Protein AF-A0A1S4BXX3-F1 (afdb_monomer)

Nearest PDB structures (foldseek):
  8wut-assembly1_E  TM=8.954E-01  e=4.425E-10  Moloney murine leukemia virus
  4mh8-assembly1_A  TM=8.606E-01  e=5.612E-10  Moloney murine leukemia virus isolate Shinnick
  5dmq-assembly1_A  TM=8.436E-01  e=7.551E-10  Moloney murine leukemia virus isolate Shinnick
  8ygj-assembly1_E  TM=9.012E-01  e=5.358E-09  Moloney murine leukemia virus
  7o0h-assembly1_A  TM=9.106E-01  e=3.377E-08  White-tufted-ear marmoset simian foamy virus

Structure (mmCIF, N/CA/C/O backbone):
data_AF-A0A1S4BXX3-F1
#
_entry.id   AF-A0A1S4BXX3-F1
#
loop_
_atom_site.group_PDB
_atom_site.id
_atom_site.type_symbol
_atom_site.label_atom_id
_atom_site.label_alt_id
_atom_site.label_comp_id
_atom_site.label_asym_id
_atom_site.label_entity_id
_atom_site.label_seq_id
_atom_site.pdbx_PDB_ins_code
_atom_site.Cartn_x
_atom_site.Cartn_y
_atom_site.Cartn_z
_atom_site.occupancy
_atom_site.B_iso_or_equiv
_atom_site.auth_seq_id
_atom_site.auth_comp_id
_atom_site.auth_asym_id
_atom_site.auth_atom_id
_atom_site.pdbx_PDB_model_num
ATOM 1 N N . MET A 1 1 ? 11.096 4.334 22.892 1.00 58.56 1 MET A N 1
ATOM 2 C CA . MET A 1 1 ? 12.372 3.890 22.279 1.00 58.56 1 MET A CA 1
ATOM 3 C C . MET A 1 1 ? 13.079 5.093 21.664 1.00 58.56 1 MET A C 1
ATOM 5 O O . MET A 1 1 ? 12.375 5.931 21.113 1.00 58.56 1 MET A O 1
ATOM 9 N N . PRO A 1 2 ? 14.417 5.208 21.750 1.00 63.03 2 PRO A N 1
ATOM 10 C CA . PRO A 1 2 ? 15.167 6.239 21.030 1.00 63.03 2 PRO A CA 1
ATOM 11 C C . PRO A 1 2 ? 15.103 6.007 19.513 1.00 63.03 2 PRO A C 1
ATOM 13 O O . PRO A 1 2 ? 15.184 4.864 19.059 1.00 63.03 2 PRO A O 1
ATOM 16 N N . PHE A 1 3 ? 14.999 7.081 18.730 1.00 58.66 3 PHE A N 1
ATOM 17 C CA . PHE A 1 3 ? 15.137 7.014 17.273 1.00 58.66 3 PHE A CA 1
ATOM 18 C C . PHE A 1 3 ? 1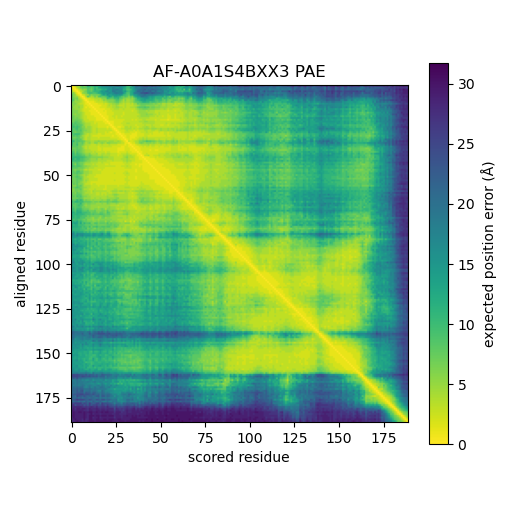6.572 6.615 16.884 1.00 58.66 3 PHE A C 1
ATOM 20 O O . PHE A 1 3 ? 17.528 7.063 17.512 1.00 58.66 3 PHE A O 1
ATOM 27 N N . GLY A 1 4 ? 16.727 5.783 15.845 1.00 58.88 4 GLY A N 1
ATOM 28 C CA . GLY A 1 4 ? 18.038 5.402 15.288 1.00 58.88 4 GLY A CA 1
ATOM 29 C C . GLY A 1 4 ? 18.596 4.041 15.730 1.00 58.88 4 GLY A C 1
ATOM 30 O O . GLY A 1 4 ? 19.669 3.650 15.281 1.00 58.88 4 GLY A O 1
ATOM 31 N N . LEU A 1 5 ? 17.877 3.287 16.565 1.00 69.19 5 LEU A N 1
ATOM 32 C CA . LEU A 1 5 ? 18.216 1.896 16.884 1.00 69.19 5 LEU A CA 1
ATOM 33 C C . LEU A 1 5 ? 17.796 0.963 15.740 1.00 69.19 5 LEU A C 1
ATOM 35 O O . LEU A 1 5 ? 16.609 0.846 15.441 1.00 69.19 5 LEU A O 1
ATOM 39 N N . THR A 1 6 ? 18.758 0.242 15.160 1.00 65.31 6 THR A N 1
ATOM 40 C CA . THR A 1 6 ? 18.568 -0.659 14.004 1.00 65.31 6 THR A CA 1
ATOM 41 C C . THR A 1 6 ? 17.432 -1.676 14.189 1.00 65.31 6 THR A C 1
ATOM 43 O O . THR A 1 6 ? 16.756 -2.020 13.227 1.00 65.31 6 THR A O 1
ATOM 46 N N . ASN A 1 7 ? 17.163 -2.105 15.429 1.00 74.69 7 ASN A N 1
ATOM 47 C CA . ASN A 1 7 ? 16.139 -3.109 15.755 1.00 74.69 7 ASN A CA 1
ATOM 48 C C . ASN A 1 7 ? 14.895 -2.538 16.458 1.00 74.69 7 ASN A C 1
ATOM 50 O O . ASN A 1 7 ? 14.046 -3.308 16.917 1.00 74.69 7 ASN A O 1
ATOM 54 N N . ALA A 1 8 ? 14.768 -1.213 16.579 1.00 76.00 8 ALA A N 1
ATOM 55 C CA . ALA A 1 8 ? 13.637 -0.601 17.278 1.00 76.00 8 ALA A CA 1
ATOM 56 C C . ALA A 1 8 ? 12.302 -0.915 16.587 1.00 76.00 8 ALA A C 1
ATOM 58 O O . ALA A 1 8 ? 11.358 -1.344 17.246 1.00 76.00 8 ALA A O 1
ATOM 59 N N . LEU A 1 9 ? 12.256 -0.804 15.255 1.00 74.06 9 LEU A N 1
ATOM 60 C CA . LEU A 1 9 ? 11.059 -1.108 14.462 1.00 74.06 9 LEU A CA 1
ATOM 61 C C . LEU A 1 9 ? 10.668 -2.587 14.545 1.00 74.06 9 LEU A C 1
ATOM 63 O O . LEU A 1 9 ? 9.496 -2.901 14.719 1.00 74.06 9 LEU A O 1
ATOM 67 N N . ALA A 1 10 ? 11.642 -3.499 14.478 1.00 78.81 10 ALA A N 1
ATOM 68 C CA . ALA A 1 10 ? 11.381 -4.937 14.570 1.00 78.81 10 ALA A CA 1
ATOM 69 C C . ALA A 1 10 ? 10.844 -5.332 15.955 1.00 78.81 10 ALA A C 1
ATOM 71 O O . ALA A 1 10 ? 9.887 -6.101 16.067 1.00 78.81 10 ALA A O 1
ATOM 72 N N . THR A 1 11 ? 11.419 -4.758 17.015 1.00 82.56 11 THR A N 1
ATOM 73 C CA . THR A 1 11 ? 10.945 -4.950 18.393 1.00 82.56 11 THR A CA 1
ATOM 74 C C . THR A 1 11 ? 9.528 -4.403 18.564 1.00 82.56 11 THR A C 1
ATOM 76 O O . THR A 1 11 ? 8.678 -5.073 19.148 1.00 82.56 11 THR A O 1
ATOM 79 N N . PHE A 1 12 ? 9.248 -3.219 18.013 1.00 82.50 12 PHE A N 1
ATOM 80 C CA . PHE A 1 12 ? 7.929 -2.598 18.092 1.00 82.50 12 PHE A CA 1
ATOM 81 C C . PHE A 1 12 ? 6.871 -3.381 17.308 1.00 82.50 12 PHE A C 1
ATOM 83 O O . PHE A 1 12 ? 5.815 -3.682 17.853 1.00 82.50 12 PHE A O 1
ATOM 90 N N . CYS A 1 13 ? 7.191 -3.828 16.090 1.00 82.25 13 CYS A N 1
ATOM 91 C CA . CYS A 1 13 ? 6.331 -4.725 15.316 1.00 82.25 13 CYS A CA 1
ATOM 92 C C . CYS A 1 13 ? 6.018 -6.010 16.079 1.00 82.25 13 CYS A C 1
ATOM 94 O O . CYS A 1 13 ? 4.885 -6.478 16.069 1.00 82.25 13 CYS A O 1
ATOM 96 N N . THR A 1 14 ? 7.018 -6.603 16.733 1.00 85.19 14 THR A N 1
ATOM 97 C CA . THR A 1 14 ? 6.836 -7.842 17.501 1.00 85.19 14 THR A CA 1
ATOM 98 C C . THR A 1 14 ? 5.919 -7.612 18.698 1.00 85.19 14 THR A C 1
ATOM 100 O O . THR A 1 14 ? 5.027 -8.419 18.951 1.00 85.19 14 THR A O 1
ATOM 103 N N . LEU A 1 15 ? 6.096 -6.494 19.410 1.00 87.19 15 LEU A N 1
ATOM 104 C CA . LEU A 1 15 ? 5.209 -6.096 20.500 1.00 87.19 15 LEU A CA 1
ATOM 105 C C . LEU A 1 15 ? 3.779 -5.896 19.992 1.00 87.19 15 LEU A C 1
ATOM 107 O O . LEU A 1 15 ? 2.862 -6.497 20.541 1.00 87.19 15 LEU A O 1
ATOM 111 N N . MET A 1 16 ? 3.600 -5.112 18.928 1.00 87.38 16 MET A N 1
ATOM 112 C CA . MET A 1 16 ? 2.286 -4.818 18.363 1.00 87.38 16 MET A CA 1
ATOM 113 C C . MET A 1 16 ? 1.575 -6.086 17.879 1.00 87.38 16 MET A C 1
ATOM 115 O O . MET A 1 16 ? 0.418 -6.310 18.223 1.00 87.38 16 MET A O 1
ATOM 119 N N . ASN A 1 17 ? 2.282 -6.975 17.177 1.00 86.44 17 ASN A N 1
ATOM 120 C CA . ASN A 1 17 ? 1.724 -8.265 16.777 1.00 86.44 17 ASN A CA 1
ATOM 121 C C . ASN A 1 17 ? 1.344 -9.127 17.985 1.00 86.44 17 ASN A C 1
ATOM 123 O O . ASN A 1 17 ? 0.328 -9.808 17.948 1.00 86.44 17 ASN A O 1
ATOM 127 N N . LYS A 1 18 ? 2.122 -9.091 19.074 1.00 88.94 18 LYS A N 1
ATOM 128 C CA . LYS A 1 18 ? 1.841 -9.876 20.282 1.00 88.94 18 LYS A CA 1
ATOM 129 C C . LYS A 1 18 ? 0.615 -9.364 21.040 1.00 88.94 18 LYS A C 1
ATOM 131 O O . LYS A 1 18 ? -0.207 -10.176 21.453 1.00 88.94 18 LYS A O 1
ATOM 136 N N . ILE A 1 19 ? 0.490 -8.050 21.237 1.00 90.75 19 ILE A N 1
ATOM 137 C CA . ILE A 1 19 ? -0.627 -7.463 21.999 1.00 90.75 19 ILE A CA 1
ATOM 138 C C . ILE A 1 19 ? -1.937 -7.499 21.207 1.00 90.75 19 ILE A C 1
ATOM 140 O O . ILE A 1 19 ? -2.998 -7.703 21.792 1.00 90.75 19 ILE A O 1
ATOM 144 N N . PHE A 1 20 ? -1.866 -7.349 19.880 1.00 90.44 20 PHE A N 1
ATOM 145 C CA . PHE A 1 20 ? -3.036 -7.398 19.006 1.00 90.44 20 PHE A CA 1
ATOM 146 C C . PHE A 1 20 ? -3.329 -8.791 18.462 1.00 90.44 20 PHE A C 1
ATOM 148 O O . PHE A 1 20 ? -4.361 -8.947 17.821 1.00 90.44 20 PHE A O 1
ATOM 155 N N . HIS A 1 21 ? -2.504 -9.805 18.753 1.00 89.12 21 HIS A N 1
ATOM 156 C CA . HIS A 1 21 ? -2.666 -11.180 18.264 1.00 89.12 21 HIS A CA 1
ATOM 157 C C . HIS A 1 21 ? -4.112 -11.714 18.313 1.00 89.12 21 HIS A C 1
ATOM 159 O O . HIS A 1 21 ? -4.533 -12.329 17.338 1.00 89.12 21 HIS A O 1
ATOM 165 N N . PRO A 1 22 ? -4.911 -11.491 19.380 1.00 89.25 22 PRO A N 1
ATOM 166 C CA . PRO A 1 22 ? -6.296 -11.973 19.424 1.00 89.25 22 PRO A CA 1
ATOM 167 C C . PRO A 1 22 ? -7.239 -11.318 18.401 1.00 89.25 22 PRO A C 1
ATOM 169 O O . PRO A 1 22 ? -8.317 -11.846 18.152 1.00 89.25 22 PRO A O 1
ATOM 172 N N . TYR A 1 23 ? -6.855 -10.164 17.855 1.00 89.69 23 TYR A N 1
ATOM 173 C CA . TYR A 1 23 ? -7.668 -9.292 17.005 1.00 89.69 23 TYR A CA 1
ATOM 174 C C . TYR A 1 23 ? -7.105 -9.125 15.585 1.00 89.69 23 TYR A C 1
ATOM 176 O O . TYR A 1 23 ? -7.797 -8.583 14.714 1.00 89.69 23 TYR A O 1
ATOM 184 N N . LEU A 1 24 ? -5.863 -9.575 15.356 1.00 87.69 24 LEU A N 1
ATOM 185 C CA . LEU A 1 24 ? -5.226 -9.580 14.041 1.00 87.69 24 LEU A CA 1
ATOM 186 C C . LEU A 1 24 ? -6.067 -10.383 13.051 1.00 87.69 24 LEU A C 1
ATOM 188 O O . LEU A 1 24 ? -6.601 -11.438 13.391 1.00 87.69 24 LEU A O 1
ATOM 192 N N . ASP A 1 25 ? -6.195 -9.850 11.839 1.00 81.31 25 ASP A N 1
ATOM 193 C CA . ASP A 1 25 ? -6.930 -10.446 10.716 1.00 81.31 25 ASP A CA 1
ATOM 194 C C . ASP A 1 25 ? -8.429 -10.718 10.980 1.00 81.31 25 ASP A C 1
ATOM 196 O O . ASP A 1 25 ? -9.104 -11.293 10.132 1.00 81.31 25 ASP A O 1
ATOM 200 N N . GLN A 1 26 ? -8.976 -10.265 12.118 1.00 86.50 26 GLN A N 1
ATOM 201 C CA . GLN A 1 26 ? -10.418 -10.277 12.406 1.00 86.50 26 GLN A CA 1
ATOM 202 C C . GLN A 1 26 ? -11.049 -8.901 12.191 1.00 86.50 26 GLN A C 1
ATOM 204 O O . GLN A 1 26 ? -12.045 -8.766 11.488 1.00 86.50 26 GLN A O 1
ATOM 209 N N . PHE A 1 27 ? -10.478 -7.883 12.837 1.00 88.38 27 PHE A N 1
ATOM 210 C CA . PHE A 1 27 ? -10.909 -6.487 12.702 1.00 88.38 27 PHE A CA 1
ATOM 211 C C . PHE A 1 27 ? -9.753 -5.489 12.856 1.00 88.38 27 PHE A C 1
ATOM 213 O O . PHE A 1 27 ? -9.973 -4.281 12.764 1.00 88.38 27 PHE A O 1
ATOM 220 N N . VAL A 1 28 ? -8.524 -5.970 13.095 1.00 90.31 28 VAL A N 1
ATOM 221 C CA . VAL A 1 28 ? -7.312 -5.152 13.230 1.00 90.31 28 VAL A CA 1
ATOM 222 C C . VAL A 1 28 ? -6.245 -5.622 12.247 1.00 90.31 28 VAL A C 1
ATOM 224 O O . VAL A 1 28 ? -5.957 -6.813 12.154 1.00 90.31 28 VAL A O 1
ATOM 227 N N . ILE A 1 29 ? -5.613 -4.674 11.559 1.00 88.12 29 ILE A N 1
ATOM 228 C CA . ILE A 1 29 ? -4.372 -4.873 10.805 1.00 88.12 29 ILE A CA 1
ATOM 229 C C . ILE A 1 29 ? -3.324 -3.948 11.407 1.00 88.12 29 ILE A C 1
ATOM 231 O O . ILE A 1 29 ? -3.574 -2.760 11.606 1.00 88.12 29 ILE A O 1
ATOM 235 N N . VAL A 1 30 ? -2.143 -4.486 11.688 1.00 87.31 30 VAL A N 1
ATOM 236 C CA . VAL A 1 30 ? -1.017 -3.725 12.229 1.00 87.31 30 VAL A CA 1
ATOM 237 C C . VAL A 1 30 ? 0.124 -3.758 11.225 1.00 87.31 30 VAL A C 1
ATOM 239 O O . VAL A 1 30 ? 0.531 -4.830 10.778 1.00 87.31 30 VAL A O 1
ATOM 242 N N . TYR A 1 31 ? 0.691 -2.593 10.919 1.00 82.25 31 TYR A N 1
ATOM 243 C CA . TYR A 1 31 ? 1.930 -2.497 10.160 1.00 82.25 31 TYR A CA 1
ATOM 244 C C . TYR A 1 31 ? 2.844 -1.422 10.745 1.00 82.25 31 TYR A C 1
ATOM 246 O O . TYR A 1 31 ? 2.535 -0.236 10.680 1.00 82.25 31 TYR A O 1
ATOM 254 N N . LEU A 1 32 ? 3.999 -1.835 11.278 1.00 79.25 32 LEU A N 1
ATOM 255 C CA . LEU A 1 32 ? 4.929 -0.955 11.996 1.00 79.25 32 LEU A CA 1
ATOM 256 C C . LEU A 1 32 ? 4.217 -0.173 13.112 1.00 79.25 32 LEU A C 1
ATOM 258 O O . LEU A 1 32 ? 3.876 -0.760 14.139 1.00 79.25 32 LEU A O 1
ATOM 262 N N . ASP A 1 33 ? 4.005 1.123 12.889 1.00 80.81 33 ASP A N 1
ATOM 263 C CA . ASP A 1 33 ? 3.398 2.055 13.835 1.00 80.81 33 ASP A CA 1
ATOM 264 C C . ASP A 1 33 ? 1.911 2.324 13.545 1.00 80.81 33 ASP A C 1
ATOM 266 O O . ASP A 1 33 ? 1.229 2.941 14.365 1.00 80.81 33 ASP A O 1
ATOM 270 N N . ASP A 1 34 ? 1.401 1.844 12.408 1.00 84.94 34 ASP A N 1
ATOM 271 C CA . ASP A 1 34 ? 0.042 2.100 11.947 1.00 84.94 34 ASP A CA 1
ATOM 272 C C . ASP A 1 34 ? -0.889 0.933 12.306 1.00 84.94 34 ASP A C 1
ATOM 274 O O . ASP A 1 34 ? -0.585 -0.241 12.069 1.00 84.94 34 ASP A O 1
ATOM 278 N N . ILE A 1 35 ? -2.053 1.271 12.867 1.00 88.81 35 ILE A N 1
ATOM 279 C CA . ILE A 1 35 ? -3.109 0.327 13.243 1.00 88.81 35 ILE A CA 1
ATOM 280 C C . ILE A 1 35 ? -4.362 0.693 12.452 1.00 88.81 35 ILE A C 1
ATOM 282 O O . ILE A 1 35 ? -4.906 1.785 12.614 1.00 88.81 35 ILE A O 1
ATOM 286 N N . VAL A 1 36 ? -4.838 -0.233 11.626 1.00 89.62 36 VAL A N 1
ATOM 287 C CA . VAL A 1 36 ? -6.088 -0.101 10.874 1.00 89.62 36 VAL A CA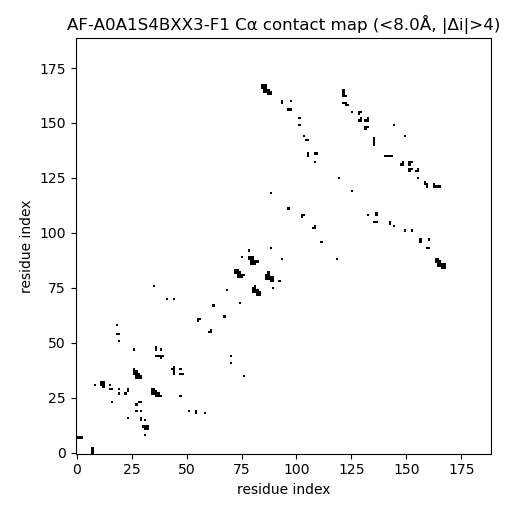 1
ATOM 288 C C . VAL A 1 36 ? -7.146 -0.962 11.533 1.00 89.62 36 VAL A C 1
ATOM 290 O O . VAL A 1 36 ? -6.918 -2.139 11.805 1.00 89.62 36 VAL A O 1
ATOM 293 N N . ILE A 1 37 ? -8.312 -0.370 11.775 1.00 90.88 37 ILE A N 1
ATOM 294 C CA . ILE A 1 37 ? -9.462 -1.038 12.379 1.00 90.88 37 ILE A CA 1
ATOM 295 C C . ILE A 1 37 ? -10.595 -0.998 11.364 1.00 90.88 37 ILE A C 1
ATOM 297 O O . ILE A 1 37 ? -10.994 0.085 10.939 1.00 90.88 37 ILE A O 1
ATOM 301 N N . TYR A 1 38 ? -11.118 -2.158 10.985 1.00 88.75 38 TYR A N 1
ATOM 302 C CA . TYR A 1 38 ? -12.193 -2.280 10.000 1.00 88.75 38 TYR A CA 1
ATOM 303 C C . TYR A 1 38 ? -13.391 -3.009 10.607 1.00 88.75 38 TYR A C 1
ATOM 305 O O . TYR A 1 38 ? -13.258 -3.795 11.544 1.00 88.75 38 TYR A O 1
ATOM 313 N N . SER A 1 39 ? -14.602 -2.660 10.177 1.00 89.38 39 SER A N 1
ATOM 314 C CA . SER A 1 39 ? -15.862 -3.182 10.733 1.00 89.38 39 SER A CA 1
ATOM 315 C C . SER A 1 39 ? -16.992 -2.979 9.729 1.00 89.38 39 SER A C 1
ATOM 317 O O . SER A 1 39 ? -16.902 -2.072 8.901 1.00 89.38 39 SER A O 1
ATOM 319 N N . ASN A 1 40 ? -18.056 -3.780 9.812 1.00 87.44 40 ASN A N 1
ATOM 320 C CA . ASN A 1 40 ? -19.165 -3.699 8.856 1.00 87.44 40 ASN A CA 1
ATOM 321 C C . ASN A 1 40 ? -20.185 -2.620 9.230 1.00 87.44 40 ASN A C 1
ATOM 323 O O . ASN A 1 40 ? -20.802 -2.019 8.353 1.00 87.44 40 ASN A O 1
ATOM 327 N N . THR A 1 41 ? -20.360 -2.362 10.528 1.00 88.69 41 THR A N 1
ATOM 328 C CA . THR A 1 41 ? -21.279 -1.341 11.045 1.00 88.69 41 THR A CA 1
ATOM 329 C C . THR A 1 41 ? -20.558 -0.360 11.963 1.00 88.69 41 THR A C 1
ATOM 331 O O . THR A 1 41 ? -19.506 -0.657 12.534 1.00 88.69 41 THR A O 1
ATOM 334 N N . LEU A 1 42 ? -21.136 0.833 12.130 1.00 88.38 42 LEU A N 1
ATOM 335 C CA . LEU A 1 42 ? -20.594 1.839 13.044 1.00 88.38 42 LEU A CA 1
ATOM 336 C C . LEU A 1 42 ? -20.647 1.367 14.507 1.00 88.38 42 LEU A C 1
ATOM 338 O O . LEU A 1 42 ? -19.749 1.678 15.285 1.00 88.38 42 LEU A O 1
ATOM 342 N N . GLU A 1 43 ? -21.671 0.598 14.877 1.00 91.12 43 GLU A N 1
ATOM 343 C CA . GLU A 1 43 ? -21.829 0.043 16.226 1.00 91.12 43 GLU A CA 1
ATOM 344 C C . GLU A 1 43 ? -20.715 -0.959 16.550 1.00 91.12 43 GLU A C 1
ATOM 346 O O . GLU A 1 43 ? -20.030 -0.802 17.563 1.00 91.12 43 GLU A O 1
ATOM 351 N N . GLU A 1 44 ? -20.457 -1.912 15.647 1.00 91.88 44 GLU A N 1
ATOM 352 C CA . GLU A 1 44 ? -19.314 -2.828 15.751 1.00 91.88 44 GLU A CA 1
ATOM 353 C C . GLU A 1 44 ? -17.994 -2.054 15.793 1.00 91.88 44 GLU A C 1
ATOM 355 O O . GLU A 1 44 ? -17.120 -2.342 16.610 1.00 91.88 44 GLU A O 1
ATOM 360 N N . HIS A 1 45 ? -17.858 -1.020 14.958 1.00 91.44 45 HIS A N 1
ATOM 361 C CA . HIS A 1 45 ? -16.656 -0.192 14.922 1.00 91.44 45 HIS A CA 1
ATOM 362 C C . HIS A 1 45 ? -16.380 0.494 16.265 1.00 91.44 45 HIS A C 1
ATOM 364 O O . HIS A 1 45 ? -15.236 0.540 16.719 1.00 91.44 45 HIS A O 1
ATOM 370 N N . MET A 1 46 ? -17.418 0.985 16.947 1.00 92.12 46 MET A N 1
ATOM 371 C CA . MET A 1 46 ? -17.280 1.558 18.286 1.00 92.12 46 MET A CA 1
ATOM 372 C C . MET A 1 46 ? -16.833 0.519 19.320 1.00 92.12 46 MET A C 1
ATOM 374 O O . MET A 1 46 ? -16.035 0.842 20.204 1.00 92.12 46 MET A O 1
ATOM 378 N N . GLU A 1 47 ? -17.316 -0.720 19.234 1.00 93.88 47 GLU A N 1
ATOM 379 C CA . GLU A 1 47 ? -16.859 -1.807 20.105 1.00 93.88 47 GLU A CA 1
ATOM 380 C C . GLU A 1 47 ? -15.405 -2.198 19.827 1.00 93.88 47 GLU A C 1
ATOM 382 O O . GLU A 1 47 ? -14.614 -2.341 20.765 1.00 93.88 47 GLU A O 1
ATOM 387 N N . HIS A 1 48 ? -15.022 -2.311 18.557 1.00 94.00 48 HIS A N 1
ATOM 388 C CA . HIS A 1 48 ? -13.649 -2.593 18.147 1.00 94.00 48 HIS A CA 1
ATOM 389 C C . HIS A 1 48 ? -12.681 -1.496 18.593 1.00 94.00 48 HIS A C 1
ATOM 391 O O . HIS A 1 48 ? -11.637 -1.803 19.172 1.00 94.00 48 HIS A O 1
ATOM 397 N N . LEU A 1 49 ? -13.051 -0.221 18.435 1.00 92.50 49 LEU A N 1
ATOM 398 C CA . LEU A 1 49 ? -12.270 0.908 18.945 1.00 92.50 49 LEU A CA 1
ATOM 399 C C . LEU A 1 49 ? -12.080 0.833 20.462 1.00 92.50 49 LEU A C 1
ATOM 401 O O . LEU A 1 49 ? -10.970 1.045 20.947 1.00 92.50 49 LEU A O 1
ATOM 405 N N . ARG A 1 50 ? -13.128 0.489 21.225 1.00 93.56 50 ARG A N 1
ATOM 406 C CA . ARG A 1 50 ? -13.011 0.309 22.682 1.00 93.56 50 ARG A CA 1
ATOM 407 C C . ARG A 1 50 ? -12.021 -0.798 23.037 1.00 93.56 50 ARG A C 1
ATOM 409 O O . ARG A 1 50 ? -11.164 -0.564 23.885 1.00 93.56 50 ARG A O 1
ATOM 416 N N . LYS A 1 51 ? -12.101 -1.958 22.374 1.00 93.19 51 LYS A N 1
ATOM 417 C CA . LYS A 1 51 ? -11.163 -3.077 22.584 1.00 93.19 51 LYS A CA 1
ATOM 418 C C . LYS A 1 51 ? -9.725 -2.658 22.276 1.00 93.19 51 LYS A C 1
ATOM 420 O O . LYS A 1 51 ? -8.837 -2.878 23.093 1.00 93.19 51 LYS A O 1
ATOM 425 N N . VAL A 1 52 ? -9.497 -1.990 21.144 1.00 92.38 52 VAL A N 1
ATOM 426 C CA . VAL A 1 52 ? -8.157 -1.530 20.747 1.00 92.38 52 VAL A CA 1
ATOM 427 C C . VAL A 1 52 ? -7.608 -0.490 21.721 1.00 92.38 52 VAL A C 1
ATOM 429 O O . VAL A 1 52 ? -6.475 -0.620 22.179 1.00 92.38 52 VAL A O 1
ATOM 432 N N . PHE A 1 53 ? -8.400 0.512 22.109 1.00 92.12 53 PHE A N 1
ATOM 433 C CA . PHE A 1 53 ? -7.968 1.515 23.086 1.00 92.12 53 PHE A CA 1
ATOM 434 C C . PHE A 1 53 ? -7.711 0.930 24.473 1.00 92.12 53 PHE A C 1
ATOM 436 O O . PHE A 1 53 ? -6.833 1.426 25.180 1.00 92.12 53 PHE A O 1
ATOM 443 N N . GLN A 1 54 ? -8.439 -0.116 24.863 1.00 93.62 54 GLN A N 1
ATOM 444 C CA . GLN A 1 54 ? -8.170 -0.835 26.100 1.00 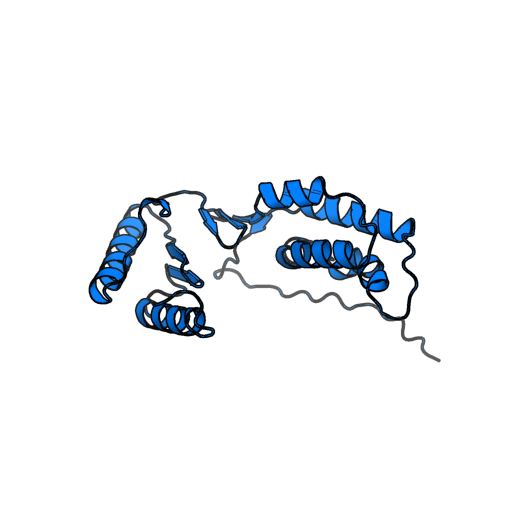93.62 54 GLN A CA 1
ATOM 445 C C . GLN A 1 54 ? -6.802 -1.527 26.048 1.00 93.62 54 GLN A C 1
ATOM 447 O O . GLN A 1 54 ? -5.989 -1.294 26.939 1.00 93.62 54 GLN A O 1
ATOM 452 N N . VAL A 1 55 ? -6.505 -2.274 24.979 1.00 92.38 55 VAL A N 1
ATOM 453 C CA . VAL A 1 55 ? -5.192 -2.921 24.786 1.00 92.38 55 VAL A CA 1
ATOM 454 C C . VAL A 1 55 ? -4.062 -1.893 24.803 1.00 92.38 55 VAL A C 1
ATOM 456 O O . VAL A 1 55 ? -3.049 -2.097 25.471 1.00 92.38 55 VAL A O 1
ATOM 459 N N . LEU A 1 56 ? -4.235 -0.768 24.103 1.00 91.50 56 LEU A N 1
ATOM 460 C CA . LEU A 1 56 ? -3.241 0.307 24.083 1.00 91.50 56 LEU A CA 1
ATOM 461 C C . LEU A 1 56 ? -3.004 0.879 25.484 1.00 91.50 56 LEU A C 1
ATOM 463 O O . LEU A 1 56 ? -1.857 1.065 25.878 1.00 91.50 56 LEU A O 1
ATOM 467 N N . ARG A 1 57 ? -4.070 1.102 26.263 1.00 92.75 57 ARG A N 1
ATOM 468 C CA . ARG A 1 57 ? -3.973 1.610 27.638 1.00 92.75 57 ARG A CA 1
ATOM 469 C C . ARG A 1 57 ? -3.281 0.620 28.575 1.00 92.75 57 ARG A C 1
ATOM 471 O O . ARG A 1 57 ? -2.442 1.040 29.361 1.00 92.75 57 ARG A O 1
ATOM 478 N N . GLU A 1 58 ? -3.618 -0.664 28.491 1.00 92.81 58 GLU A N 1
ATOM 479 C CA . GLU A 1 58 ? -3.021 -1.727 29.316 1.00 92.81 58 GLU A CA 1
ATOM 480 C C . GLU A 1 58 ? -1.521 -1.910 29.049 1.00 92.81 58 GLU A C 1
ATOM 482 O O . GLU A 1 58 ? -0.784 -2.312 29.943 1.00 92.81 58 GLU A O 1
ATOM 487 N N . ASN A 1 59 ? -1.067 -1.580 27.837 1.00 89.25 59 ASN A N 1
ATOM 488 C CA . ASN A 1 59 ? 0.336 -1.671 27.427 1.00 89.25 59 ASN A CA 1
ATOM 489 C C . ASN A 1 59 ? 1.052 -0.306 27.408 1.00 89.25 59 ASN A C 1
ATOM 491 O O . ASN A 1 59 ? 2.146 -0.205 26.856 1.00 89.25 59 ASN A O 1
ATOM 495 N N . GLU A 1 60 ? 0.441 0.741 27.980 1.00 90.31 60 GLU A N 1
ATOM 496 C CA . GLU A 1 60 ? 0.990 2.106 28.059 1.00 90.31 60 GLU A CA 1
ATOM 497 C C . GLU A 1 60 ? 1.428 2.684 26.696 1.00 90.31 60 GLU A C 1
ATOM 499 O O . GLU A 1 60 ? 2.405 3.430 26.581 1.00 90.31 60 GLU A O 1
ATOM 504 N N . LEU A 1 61 ? 0.687 2.344 25.639 1.00 88.38 61 LEU A N 1
ATOM 505 C CA . LEU A 1 61 ? 0.896 2.839 24.285 1.00 88.38 61 LEU A CA 1
ATOM 506 C C . LEU A 1 61 ? 0.005 4.051 24.016 1.00 88.38 61 LEU A C 1
ATOM 508 O O . LEU A 1 61 ? -1.209 4.029 24.223 1.00 88.38 61 LEU A O 1
ATOM 512 N N . TYR A 1 62 ? 0.619 5.114 23.502 1.00 86.44 62 TYR A N 1
ATOM 513 C CA . TYR A 1 62 ? -0.048 6.387 23.256 1.00 86.44 62 TYR A CA 1
ATOM 514 C C . TYR A 1 62 ? -0.168 6.650 21.761 1.00 86.44 62 TYR A C 1
ATOM 516 O O . TYR A 1 62 ? 0.819 6.611 21.026 1.00 86.44 62 TYR A O 1
ATOM 524 N N . ILE A 1 63 ? -1.382 6.973 21.323 1.00 88.12 63 ILE A N 1
ATOM 525 C CA . ILE A 1 63 ? -1.663 7.377 19.946 1.00 88.12 63 ILE A CA 1
ATOM 526 C C . ILE A 1 63 ? -1.551 8.892 19.799 1.00 88.12 63 ILE A C 1
ATOM 528 O O . ILE A 1 63 ? -1.998 9.663 20.653 1.00 88.12 63 ILE A O 1
ATOM 532 N N . LYS A 1 64 ? -0.976 9.341 18.684 1.00 88.25 64 LYS A N 1
ATOM 533 C CA . LYS A 1 64 ? -0.916 10.764 18.361 1.00 88.25 64 LYS A CA 1
ATOM 534 C C . LYS A 1 64 ? -2.217 11.183 17.676 1.00 88.25 64 LYS A C 1
ATOM 536 O O . LYS A 1 64 ? -2.356 10.999 16.475 1.00 88.25 64 LYS A O 1
ATOM 541 N N . ARG A 1 65 ? -3.135 11.804 18.428 1.00 84.00 65 ARG A N 1
ATOM 542 C CA . ARG A 1 65 ? -4.477 12.203 17.951 1.00 84.00 65 ARG A CA 1
ATOM 543 C C . ARG A 1 65 ? -4.475 12.982 16.629 1.00 84.00 65 ARG A C 1
ATOM 545 O O . ARG A 1 65 ? -5.360 12.768 15.817 1.00 84.00 65 ARG A O 1
ATOM 552 N N . GLU A 1 66 ? -3.487 13.849 16.407 1.00 86.19 66 GLU A N 1
ATOM 553 C CA . GLU A 1 66 ? -3.335 14.633 15.164 1.00 86.19 66 GLU A CA 1
ATOM 554 C C . GLU A 1 66 ? -3.144 13.775 13.904 1.00 86.19 66 GLU A C 1
ATOM 556 O O . GLU A 1 66 ? -3.380 14.257 12.804 1.00 86.19 66 GLU A O 1
ATOM 561 N N . LYS A 1 67 ? -2.678 12.531 14.058 1.00 84.44 67 LYS A N 1
ATOM 562 C CA . LYS A 1 67 ? -2.445 11.580 12.965 1.00 84.44 67 LYS A CA 1
ATOM 563 C C . LYS A 1 67 ? -3.520 10.491 12.889 1.00 84.44 67 LYS A C 1
ATOM 565 O O . LYS A 1 67 ? -3.386 9.574 12.091 1.00 84.44 67 LYS A O 1
ATOM 570 N N . CYS A 1 68 ? -4.534 10.541 13.754 1.00 86.19 68 CYS A N 1
ATOM 571 C CA . CYS A 1 68 ? -5.575 9.524 13.798 1.00 86.19 68 CYS A CA 1
ATOM 572 C C . CYS A 1 68 ? -6.798 9.973 13.002 1.00 86.19 68 CYS A C 1
ATOM 574 O O . CYS A 1 68 ? -7.359 11.039 13.254 1.00 86.19 68 CYS A O 1
ATOM 576 N N . GLU A 1 69 ? -7.256 9.101 12.116 1.00 87.00 69 GLU A N 1
ATOM 577 C CA . GLU A 1 69 ? -8.505 9.242 11.380 1.00 87.00 69 GLU A CA 1
ATOM 578 C C . GLU A 1 69 ? -9.499 8.204 11.915 1.00 87.00 69 GLU A C 1
ATOM 580 O O . GLU A 1 69 ? -9.160 7.029 12.051 1.00 87.00 69 GLU A O 1
ATOM 585 N N . PHE A 1 70 ? -10.715 8.629 12.267 1.00 86.69 70 PHE A N 1
ATOM 586 C CA . PHE A 1 70 ? -11.728 7.757 12.875 1.00 86.69 70 PHE A CA 1
ATOM 587 C C . PHE A 1 70 ? -12.998 7.716 12.035 1.00 86.69 70 PHE A C 1
ATOM 589 O O . PHE A 1 70 ? -13.422 8.753 11.526 1.00 86.69 70 PHE A O 1
ATOM 596 N N . ALA A 1 71 ? -13.619 6.532 11.954 1.00 83.69 71 ALA A N 1
ATOM 597 C CA . ALA A 1 71 ? -14.904 6.300 11.288 1.00 83.69 71 ALA A CA 1
ATOM 598 C C . ALA A 1 71 ? -14.975 6.858 9.850 1.00 83.69 71 ALA A C 1
ATOM 600 O O . ALA A 1 71 ? -15.999 7.395 9.428 1.00 83.69 71 ALA A O 1
ATOM 601 N N . GLN A 1 72 ? -13.875 6.742 9.105 1.00 85.75 72 GLN A N 1
ATOM 602 C CA . GLN A 1 72 ? -13.814 7.142 7.703 1.00 85.75 72 GLN A CA 1
ATOM 603 C C . GLN A 1 72 ? -14.258 5.991 6.798 1.00 85.75 72 GLN A C 1
ATOM 605 O O . GLN A 1 72 ? -13.932 4.832 7.044 1.00 85.75 72 GLN A O 1
ATOM 610 N N . SER A 1 73 ? -14.962 6.316 5.713 1.00 82.56 73 SER A N 1
ATOM 611 C CA . SER A 1 73 ? -15.323 5.345 4.668 1.00 82.56 73 SER A CA 1
ATOM 612 C C . SER A 1 73 ? -14.160 5.018 3.725 1.00 82.56 73 SER A C 1
ATOM 614 O O . SER A 1 73 ? -14.212 4.027 2.995 1.00 82.56 73 SER A O 1
ATOM 616 N N . LYS A 1 74 ? -13.121 5.861 3.729 1.00 83.19 74 LYS A N 1
ATOM 617 C CA . LYS A 1 74 ? -11.877 5.696 2.978 1.00 83.19 74 LYS A CA 1
ATOM 618 C C . LYS A 1 74 ? -10.705 6.053 3.878 1.00 83.19 74 LYS A C 1
ATOM 620 O O . LYS A 1 74 ? -10.744 7.097 4.522 1.00 83.19 74 LYS A O 1
ATOM 625 N N . VAL A 1 75 ? -9.674 5.219 3.899 1.00 85.44 75 VAL A N 1
ATOM 626 C CA . VAL A 1 75 ? -8.466 5.449 4.702 1.00 85.44 75 VAL A CA 1
ATOM 627 C C . VAL A 1 75 ? -7.216 5.289 3.850 1.00 85.44 75 VAL A C 1
ATOM 629 O O . VAL A 1 75 ? -7.136 4.395 3.005 1.00 85.44 75 VAL A O 1
ATOM 632 N N . HIS A 1 76 ? -6.228 6.151 4.077 1.00 83.44 76 HIS A N 1
ATOM 633 C CA . HIS A 1 76 ? -4.914 6.017 3.457 1.00 83.44 76 HIS A CA 1
ATOM 634 C C . HIS A 1 76 ? -4.064 5.045 4.279 1.00 83.44 76 HIS A C 1
ATOM 636 O O . HIS A 1 76 ? -3.783 5.288 5.450 1.00 83.44 76 HIS A O 1
ATOM 642 N N . PHE A 1 77 ? -3.626 3.947 3.668 1.00 80.12 77 PHE A N 1
ATOM 643 C CA . PHE A 1 77 ? -2.794 2.942 4.322 1.00 80.12 77 PHE A CA 1
ATOM 644 C C . PHE A 1 77 ? -1.746 2.385 3.355 1.00 80.12 77 PHE A C 1
ATOM 646 O O . PHE A 1 77 ? -2.067 1.963 2.247 1.00 80.12 77 PHE A O 1
ATOM 653 N N . LEU A 1 78 ? -0.470 2.410 3.756 1.00 75.31 78 LEU A N 1
ATOM 654 C CA . LEU A 1 78 ? 0.677 1.909 2.972 1.00 75.31 78 LEU A CA 1
ATOM 655 C C . LEU A 1 78 ? 0.793 2.467 1.539 1.00 75.31 78 LEU A C 1
ATOM 657 O O . LEU A 1 78 ? 1.364 1.832 0.653 1.00 75.31 78 LEU A O 1
ATOM 661 N N . GLY A 1 79 ? 0.299 3.686 1.297 1.00 72.38 79 GLY A N 1
ATOM 662 C CA . GLY A 1 79 ? 0.290 4.290 -0.042 1.00 72.38 79 GLY A CA 1
ATOM 663 C C . GLY A 1 79 ? -0.807 3.754 -0.966 1.00 72.38 79 GLY A C 1
ATOM 664 O O . GLY A 1 79 ? -0.666 3.842 -2.191 1.00 72.38 79 GLY A O 1
ATOM 665 N N . HIS A 1 80 ? -1.859 3.200 -0.367 1.00 78.25 80 HIS A N 1
ATOM 666 C CA . HIS A 1 80 ? -3.118 2.818 -0.987 1.00 78.25 80 HIS A CA 1
ATOM 667 C C . HIS A 1 80 ? -4.275 3.530 -0.282 1.00 78.25 80 HIS A C 1
ATOM 669 O O . HIS A 1 80 ? -4.175 3.882 0.893 1.00 78.25 80 HIS A O 1
ATOM 675 N N . VAL A 1 81 ? -5.381 3.712 -0.995 1.00 81.75 81 VAL A N 1
ATOM 676 C CA . VAL A 1 81 ? -6.655 4.160 -0.432 1.00 81.75 81 VAL A CA 1
ATO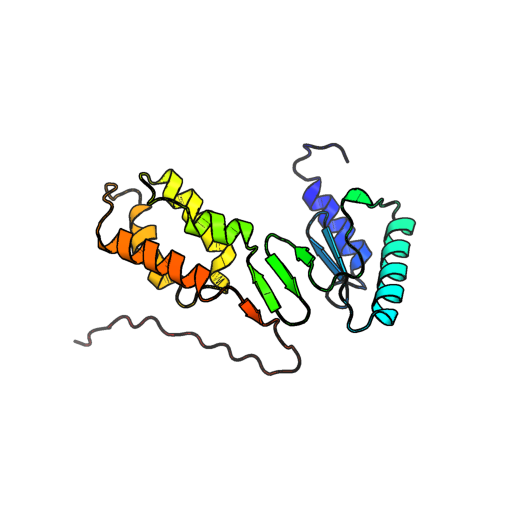M 677 C C . VAL A 1 81 ? -7.541 2.932 -0.285 1.00 81.75 81 VAL A C 1
ATOM 679 O O . VAL A 1 81 ? -7.927 2.323 -1.281 1.00 81.75 81 VAL A O 1
ATOM 682 N N . ILE A 1 82 ? -7.837 2.545 0.951 1.00 82.88 82 ILE A N 1
ATOM 683 C CA . ILE A 1 82 ? -8.703 1.404 1.255 1.00 82.88 82 ILE A CA 1
ATOM 684 C C . ILE A 1 82 ? -10.115 1.927 1.490 1.00 82.88 82 ILE A C 1
ATOM 686 O O . ILE A 1 82 ? -10.316 2.869 2.255 1.00 82.88 82 ILE A O 1
ATOM 690 N N . SER A 1 83 ? -11.085 1.312 0.826 1.00 82.75 83 SER A N 1
ATOM 691 C CA . SER A 1 83 ? -12.518 1.549 0.997 1.00 82.75 83 SER A CA 1
ATOM 692 C C . SER A 1 83 ? -13.248 0.218 1.206 1.00 82.75 83 SER A C 1
ATOM 694 O O . SER A 1 83 ? -12.604 -0.827 1.207 1.00 82.75 83 SER A O 1
ATOM 696 N N . TYR A 1 84 ? -14.572 0.260 1.397 1.00 71.88 84 TYR A N 1
ATOM 697 C CA . TYR A 1 84 ? -15.391 -0.899 1.782 1.00 71.88 84 TYR A CA 1
ATOM 698 C C . TYR A 1 84 ? -15.128 -2.170 0.946 1.00 71.88 84 TYR A C 1
ATOM 700 O O . TYR A 1 84 ? -14.888 -3.218 1.531 1.00 71.88 84 TYR A O 1
ATOM 708 N N . ASP A 1 85 ? -15.076 -2.060 -0.387 1.00 71.88 85 ASP A N 1
ATOM 709 C CA . ASP A 1 85 ? -14.861 -3.209 -1.294 1.00 71.88 85 ASP A CA 1
ATOM 710 C C . ASP A 1 85 ? -13.616 -3.082 -2.183 1.00 71.88 85 ASP A C 1
ATOM 712 O O . ASP A 1 85 ? -13.258 -3.998 -2.929 1.00 71.88 85 ASP A O 1
ATOM 716 N N . GLU A 1 86 ? -12.941 -1.938 -2.128 1.00 76.56 86 GLU A N 1
ATOM 717 C CA . GLU A 1 86 ? -11.924 -1.583 -3.107 1.00 76.56 86 GLU A CA 1
ATOM 718 C C . GLU A 1 86 ? -10.659 -1.077 -2.430 1.00 76.56 86 GLU A C 1
ATOM 720 O O . GLU A 1 86 ? -10.691 -0.167 -1.593 1.00 76.56 86 GLU A O 1
ATOM 725 N N . VAL A 1 87 ? -9.528 -1.614 -2.874 1.00 80.06 87 VAL A N 1
ATOM 726 C CA . VAL A 1 87 ? -8.212 -1.032 -2.644 1.00 80.06 87 VAL A CA 1
ATOM 727 C C . VAL A 1 87 ? -7.836 -0.271 -3.899 1.00 80.06 87 VAL A C 1
ATOM 729 O O . VAL A 1 87 ? -7.775 -0.839 -4.989 1.00 80.06 87 VAL A O 1
ATOM 732 N N . ARG A 1 88 ? -7.568 1.020 -3.741 1.00 78.81 88 ARG A N 1
ATOM 733 C CA . ARG A 1 88 ? -7.120 1.893 -4.820 1.00 78.81 88 ARG A CA 1
ATOM 734 C C . ARG A 1 88 ? -5.683 2.332 -4.606 1.00 78.81 88 ARG A C 1
ATOM 736 O O . ARG A 1 88 ? -5.187 2.388 -3.479 1.00 78.81 88 ARG A O 1
ATOM 743 N N . MET A 1 89 ? -4.990 2.640 -5.693 1.00 79.31 89 MET A N 1
ATOM 744 C CA . MET A 1 89 ? -3.703 3.329 -5.604 1.00 79.31 89 MET A CA 1
ATOM 745 C C . MET A 1 89 ? -3.907 4.762 -5.100 1.00 79.31 89 MET A C 1
ATOM 747 O O . MET A 1 89 ? -4.952 5.364 -5.330 1.00 79.31 89 MET A O 1
ATOM 751 N N . ASP A 1 90 ? -2.912 5.303 -4.401 1.00 81.12 90 ASP A N 1
ATOM 752 C CA . ASP A 1 90 ? -2.922 6.709 -4.001 1.00 81.12 90 ASP A CA 1
ATOM 753 C C . ASP A 1 90 ? -2.842 7.614 -5.242 1.00 81.12 90 ASP A C 1
ATOM 755 O O . ASP A 1 90 ? -1.873 7.541 -6.005 1.00 81.12 90 ASP A O 1
ATOM 759 N N . GLU A 1 91 ? -3.853 8.464 -5.436 1.00 79.38 91 GLU A N 1
ATOM 760 C CA . GLU A 1 91 ? -3.970 9.360 -6.592 1.00 79.38 91 GLU A CA 1
ATOM 761 C C . GLU A 1 91 ? -2.754 10.283 -6.738 1.00 79.38 91 GLU A C 1
ATOM 763 O O . GLU A 1 91 ? -2.310 10.527 -7.858 1.00 79.38 91 GLU A O 1
ATOM 768 N N . ALA A 1 92 ? -2.142 10.728 -5.634 1.00 81.44 92 ALA A N 1
ATOM 769 C CA . ALA A 1 92 ? -0.953 11.575 -5.691 1.00 81.44 92 ALA A CA 1
ATOM 770 C C . ALA A 1 92 ? 0.253 10.820 -6.271 1.00 81.44 92 ALA A C 1
ATOM 772 O O . ALA A 1 92 ? 1.046 11.379 -7.032 1.00 81.44 92 ALA A O 1
ATOM 773 N N . LYS A 1 93 ? 0.384 9.527 -5.949 1.00 80.25 93 LYS A N 1
ATOM 774 C CA . LYS A 1 93 ? 1.448 8.677 -6.502 1.00 80.25 93 LYS A CA 1
ATOM 775 C C . LYS A 1 93 ? 1.169 8.293 -7.950 1.00 80.25 93 LYS A C 1
ATOM 777 O O . LYS A 1 93 ? 2.107 8.254 -8.741 1.00 80.25 93 LYS A O 1
ATOM 782 N N . VAL A 1 94 ? -0.095 8.057 -8.305 1.00 81.75 94 VAL A N 1
ATOM 783 C CA . VAL A 1 94 ? -0.510 7.837 -9.699 1.00 81.75 94 VAL A CA 1
ATOM 784 C C . VAL A 1 94 ? -0.192 9.068 -10.551 1.00 81.75 94 VAL A C 1
ATOM 786 O O . VAL A 1 94 ? 0.453 8.931 -11.589 1.00 81.75 94 VAL A O 1
ATOM 789 N N . HIS A 1 95 ? -0.536 10.267 -10.076 1.00 82.75 95 HIS A N 1
ATOM 790 C CA . HIS A 1 95 ? -0.246 11.524 -10.768 1.00 82.75 95 HIS A CA 1
ATOM 791 C C . HIS A 1 95 ? 1.260 11.751 -10.941 1.00 82.75 95 HIS A C 1
ATOM 793 O O . HIS A 1 95 ? 1.721 12.057 -12.038 1.00 82.75 95 HIS A O 1
ATOM 799 N N . ALA A 1 96 ? 2.050 11.503 -9.891 1.00 84.62 96 ALA A N 1
ATOM 800 C CA . ALA A 1 96 ? 3.505 11.606 -9.966 1.00 84.62 96 ALA A CA 1
ATOM 801 C C . ALA A 1 96 ? 4.112 10.649 -11.010 1.00 84.62 96 ALA A C 1
ATOM 803 O O . ALA A 1 96 ? 5.076 11.007 -11.681 1.00 84.62 96 ALA A O 1
ATOM 804 N N . ILE A 1 97 ? 3.557 9.441 -11.173 1.00 83.69 97 ILE A N 1
ATOM 805 C CA . ILE A 1 97 ? 3.993 8.492 -12.212 1.00 83.69 97 ILE A CA 1
ATOM 806 C C . ILE A 1 97 ? 3.539 8.949 -13.606 1.00 83.69 97 ILE A C 1
ATOM 808 O O . ILE A 1 97 ? 4.278 8.783 -14.578 1.00 83.69 97 ILE A O 1
ATOM 812 N N . GLN A 1 98 ? 2.347 9.534 -13.723 1.00 83.38 98 GLN A N 1
ATOM 813 C CA . GLN A 1 98 ? 1.821 10.055 -14.984 1.00 83.38 98 GLN A CA 1
ATOM 814 C C . GLN A 1 98 ? 2.673 11.211 -15.523 1.00 83.38 98 GLN A C 1
ATOM 816 O O . GLN A 1 98 ? 3.036 11.208 -16.702 1.00 83.38 98 GLN A O 1
ATOM 821 N N . GLU A 1 99 ? 3.040 12.158 -14.662 1.00 86.25 99 GLU A N 1
ATOM 822 C CA . GLU A 1 99 ? 3.887 13.308 -15.007 1.00 86.25 99 GLU A CA 1
ATOM 823 C C . GLU A 1 99 ? 5.369 12.948 -15.155 1.00 86.25 99 GLU A C 1
ATOM 825 O O . GLU A 1 99 ? 6.151 13.747 -15.663 1.00 86.25 99 GLU A O 1
ATOM 830 N N . TRP A 1 100 ? 5.766 11.740 -14.748 1.00 86.88 100 TRP A N 1
ATOM 831 C CA . TRP A 1 100 ? 7.159 11.310 -14.776 1.00 86.88 100 TRP A CA 1
ATOM 832 C C . TRP A 1 100 ? 7.733 11.345 -16.199 1.00 86.88 100 TRP A C 1
ATOM 834 O O . TRP A 1 100 ? 7.213 10.684 -17.096 1.00 86.88 100 TRP A O 1
ATOM 844 N N . GLU A 1 101 ? 8.816 12.076 -16.439 1.00 87.88 101 GLU A N 1
ATOM 845 C CA . GLU A 1 101 ? 9.428 12.152 -17.773 1.00 87.88 101 GLU A CA 1
ATOM 846 C C . GLU A 1 101 ? 10.153 10.853 -18.159 1.00 87.88 101 GLU A C 1
ATOM 848 O O . GLU A 1 101 ? 10.497 10.034 -17.307 1.00 87.88 101 GLU A O 1
ATOM 853 N N . ALA A 1 102 ? 10.392 10.625 -19.454 1.00 86.94 102 ALA A N 1
ATOM 854 C CA . ALA A 1 102 ? 11.145 9.447 -19.881 1.00 86.94 102 ALA A CA 1
ATOM 855 C C . ALA A 1 102 ? 12.539 9.456 -19.216 1.00 86.94 102 ALA A C 1
ATOM 857 O O . ALA A 1 102 ? 13.275 10.431 -19.385 1.00 86.94 102 ALA A O 1
ATOM 858 N N . PRO A 1 103 ? 12.911 8.411 -18.450 1.00 88.00 103 PRO A N 1
ATOM 859 C CA . PRO A 1 103 ? 14.158 8.418 -17.701 1.00 88.00 103 PRO A CA 1
ATOM 860 C C . PRO A 1 103 ? 15.343 8.536 -18.657 1.00 88.00 103 PRO A C 1
ATOM 862 O O . PRO A 1 103 ? 15.376 7.884 -19.701 1.00 88.00 103 PRO A O 1
ATOM 865 N N . ILE A 1 104 ? 16.333 9.345 -18.287 1.00 87.69 104 ILE A N 1
ATOM 866 C CA . ILE A 1 104 ? 17.524 9.597 -19.114 1.00 87.69 104 ILE A CA 1
ATOM 867 C C . ILE A 1 104 ? 18.716 8.732 -18.702 1.00 87.69 104 ILE A C 1
ATOM 869 O O . ILE A 1 104 ? 19.719 8.668 -19.413 1.00 87.69 104 ILE A O 1
ATOM 873 N N . ASN A 1 105 ? 18.622 8.055 -17.554 1.00 86.19 105 ASN A N 1
ATOM 874 C CA . ASN A 1 105 ? 19.678 7.208 -17.018 1.00 86.19 105 ASN A CA 1
ATOM 875 C C . ASN A 1 105 ? 19.138 5.981 -16.256 1.00 86.19 105 ASN A C 1
ATOM 877 O O . ASN A 1 105 ? 17.972 5.892 -15.865 1.00 86.19 105 ASN A O 1
ATOM 881 N N . VAL A 1 106 ? 20.041 5.027 -16.001 1.00 86.88 106 VAL A N 1
ATOM 882 C CA . VAL A 1 106 ? 19.754 3.778 -15.271 1.00 86.88 106 VAL A CA 1
ATOM 883 C C . VAL A 1 106 ? 19.233 4.044 -13.854 1.00 86.88 106 VAL A C 1
ATOM 885 O O . VAL A 1 106 ? 18.423 3.270 -13.347 1.00 86.88 106 VAL A O 1
ATOM 888 N N . THR A 1 107 ? 19.698 5.108 -13.198 1.00 87.06 107 THR A N 1
ATOM 889 C CA . THR A 1 107 ? 19.317 5.440 -11.818 1.00 87.06 107 THR A CA 1
ATOM 890 C C . THR A 1 107 ? 17.852 5.861 -11.742 1.00 87.06 107 THR A C 1
ATOM 892 O O . THR A 1 107 ? 17.104 5.298 -10.948 1.00 87.06 107 THR A O 1
ATOM 895 N N . GLU A 1 108 ? 17.416 6.773 -12.608 1.00 88.31 108 GLU A N 1
ATOM 896 C CA . GLU A 1 108 ? 16.022 7.210 -12.720 1.00 88.31 108 GLU A CA 1
ATOM 897 C C . GLU A 1 108 ? 15.102 6.056 -13.099 1.00 88.31 108 GLU A C 1
ATOM 899 O O . GLU A 1 108 ? 14.043 5.889 -12.496 1.00 88.31 108 GLU A O 1
ATOM 904 N N . LEU A 1 109 ? 15.534 5.201 -14.031 1.00 88.38 109 LEU A N 1
ATOM 905 C CA . LEU A 1 109 ? 14.757 4.025 -14.406 1.00 88.38 109 LEU A CA 1
ATOM 906 C C . LEU A 1 109 ? 14.596 3.041 -13.242 1.00 88.38 109 LEU A C 1
ATOM 908 O O . LEU A 1 109 ? 13.523 2.463 -13.076 1.00 88.38 109 LEU A O 1
ATOM 912 N N . ARG A 1 110 ? 15.629 2.857 -12.409 1.00 87.94 110 ARG A N 1
ATOM 913 C CA . ARG A 1 110 ? 15.515 2.050 -11.183 1.00 87.94 110 ARG A CA 1
ATOM 914 C C . ARG A 1 110 ? 14.558 2.675 -10.181 1.00 87.94 110 ARG A C 1
ATOM 916 O O . ARG A 1 110 ? 13.783 1.936 -9.585 1.00 87.94 110 ARG A O 1
ATOM 923 N N . SER A 1 111 ? 14.600 3.993 -10.004 1.00 88.19 111 SER A N 1
ATOM 924 C CA . SER A 1 111 ? 13.684 4.704 -9.107 1.00 88.19 111 SER A CA 1
ATOM 925 C C . SER A 1 111 ? 12.231 4.541 -9.552 1.00 88.19 111 SER A C 1
ATOM 927 O O . SER A 1 111 ? 11.387 4.148 -8.746 1.00 88.19 111 SER A O 1
ATOM 929 N N . LEU A 1 112 ? 11.957 4.737 -10.845 1.00 86.94 112 LEU A N 1
ATOM 930 C CA . LEU A 1 112 ? 10.638 4.521 -11.435 1.00 86.94 112 LEU A CA 1
ATOM 931 C C . LEU A 1 112 ? 10.181 3.069 -11.248 1.00 86.94 112 LEU A C 1
ATOM 933 O O . LEU A 1 112 ? 9.115 2.826 -10.690 1.00 86.94 112 LEU A O 1
ATOM 937 N N . LEU A 1 113 ? 10.982 2.091 -11.683 1.00 86.88 113 LEU A N 1
ATOM 938 C CA . LEU A 1 113 ? 10.614 0.678 -11.572 1.00 86.88 113 LEU A CA 1
ATOM 939 C C . LEU A 1 113 ? 10.459 0.238 -10.113 1.00 86.88 113 LEU A C 1
ATOM 941 O O . LEU A 1 113 ? 9.616 -0.605 -9.831 1.00 86.88 113 LEU A O 1
ATOM 945 N N . GLY A 1 114 ? 11.219 0.818 -9.183 1.00 87.00 114 GLY A N 1
ATOM 94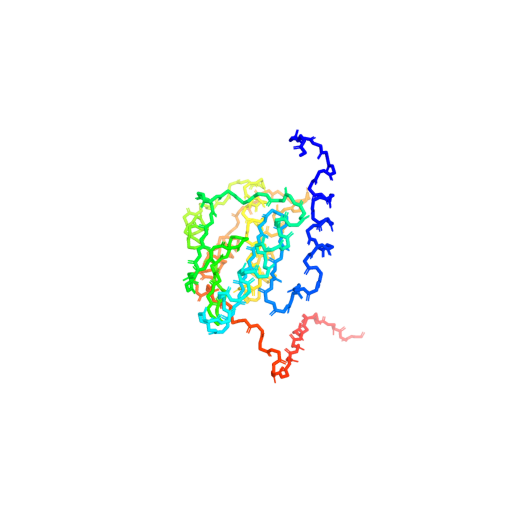6 C CA . GLY A 1 114 ? 11.043 0.600 -7.750 1.00 87.00 114 GLY A CA 1
ATOM 947 C C . GLY A 1 114 ? 9.667 1.052 -7.262 1.00 87.00 114 GLY A C 1
ATOM 948 O O . GLY A 1 114 ? 8.987 0.290 -6.575 1.00 87.00 114 GLY A O 1
ATOM 949 N N . LEU A 1 115 ? 9.231 2.249 -7.668 1.00 82.56 115 LEU A N 1
ATOM 950 C CA . LEU A 1 115 ? 7.912 2.785 -7.327 1.00 82.56 115 LEU A CA 1
ATOM 951 C C . LEU A 1 115 ? 6.785 1.970 -7.975 1.00 82.56 115 LEU A C 1
ATOM 953 O O . LEU A 1 115 ? 5.856 1.546 -7.290 1.00 82.56 115 LEU A O 1
ATOM 957 N N . VAL A 1 116 ? 6.887 1.695 -9.277 1.00 83.75 116 VAL A N 1
ATOM 958 C CA . VAL A 1 116 ? 5.852 0.962 -10.018 1.00 83.75 116 VAL A CA 1
ATOM 959 C C . VAL A 1 116 ? 5.758 -0.498 -9.564 1.00 83.75 116 VAL A C 1
ATOM 961 O O . VAL A 1 116 ? 4.670 -1.070 -9.534 1.00 83.75 116 VAL A O 1
ATOM 964 N N . ASN A 1 117 ? 6.860 -1.111 -9.125 1.00 84.69 117 ASN A N 1
ATOM 965 C CA . ASN A 1 117 ? 6.839 -2.479 -8.613 1.00 84.69 117 ASN A CA 1
ATOM 966 C C . ASN A 1 117 ? 5.972 -2.632 -7.349 1.00 84.69 117 ASN A C 1
ATOM 968 O O . ASN A 1 117 ? 5.433 -3.716 -7.125 1.00 84.69 117 ASN A O 1
ATOM 972 N N . ASN A 1 118 ? 5.769 -1.565 -6.564 1.00 76.19 118 ASN A N 1
ATOM 973 C CA . ASN A 1 118 ? 4.805 -1.575 -5.457 1.00 76.19 118 ASN A CA 1
ATOM 974 C C . ASN A 1 118 ? 3.357 -1.758 -5.954 1.00 76.19 118 ASN A C 1
ATOM 976 O O . ASN A 1 118 ? 2.529 -2.382 -5.295 1.00 76.19 118 ASN A O 1
ATOM 980 N N . TYR A 1 119 ? 3.077 -1.287 -7.169 1.00 76.62 119 TYR A N 1
ATOM 981 C CA . TYR A 1 119 ? 1.773 -1.337 -7.824 1.00 76.62 119 TYR A CA 1
ATOM 982 C C . TYR A 1 119 ? 1.627 -2.487 -8.823 1.00 76.62 119 TYR A C 1
ATOM 984 O O . TYR A 1 119 ? 0.590 -2.618 -9.465 1.00 76.62 119 TYR A O 1
ATOM 992 N N . ARG A 1 120 ? 2.610 -3.395 -8.913 1.00 80.06 120 ARG A N 1
ATOM 993 C CA . ARG A 1 120 ? 2.595 -4.533 -9.855 1.00 80.06 120 ARG A CA 1
ATOM 994 C C . ARG A 1 120 ? 1.322 -5.386 -9.796 1.00 80.06 120 ARG A C 1
ATOM 996 O O . ARG A 1 120 ? 0.984 -6.024 -10.781 1.00 80.06 120 ARG A O 1
ATOM 1003 N N . ARG A 1 121 ? 0.650 -5.442 -8.635 1.00 77.38 121 ARG A N 1
ATOM 1004 C CA . ARG A 1 121 ? -0.576 -6.236 -8.428 1.00 77.38 121 ARG A CA 1
ATOM 1005 C C . ARG A 1 121 ? -1.784 -5.641 -9.150 1.00 77.38 121 ARG A C 1
ATOM 1007 O O . ARG A 1 121 ? -2.715 -6.378 -9.428 1.00 77.38 121 ARG A O 1
ATOM 1014 N N . PHE A 1 122 ? -1.746 -4.342 -9.426 1.00 72.81 122 PHE A N 1
ATOM 1015 C CA . PHE A 1 122 ? -2.800 -3.602 -10.106 1.00 72.81 122 PHE A CA 1
ATOM 1016 C C . PHE A 1 122 ? -2.607 -3.579 -11.625 1.00 72.81 122 PHE A C 1
ATOM 1018 O O . PHE A 1 122 ? -3.510 -3.171 -12.328 1.00 72.81 122 PHE A O 1
ATOM 1025 N N . ILE A 1 123 ? -1.435 -3.992 -12.126 1.00 78.75 123 ILE A N 1
ATOM 1026 C CA . ILE A 1 123 ? -1.081 -3.901 -13.544 1.00 78.75 123 ILE A CA 1
ATOM 1027 C C . ILE A 1 123 ? -1.116 -5.297 -14.161 1.00 78.75 123 ILE A C 1
ATOM 1029 O O . ILE A 1 123 ? -0.217 -6.120 -13.935 1.00 78.75 123 ILE A O 1
ATOM 1033 N N . SER A 1 124 ? -2.109 -5.556 -15.004 1.00 79.25 124 SER A N 1
ATOM 1034 C CA . SER A 1 124 ? -2.199 -6.809 -15.744 1.00 79.25 124 SER A CA 1
ATOM 1035 C C . SER A 1 124 ? -1.020 -6.977 -16.712 1.00 79.25 124 SER A C 1
ATOM 1037 O O . SER A 1 124 ? -0.651 -6.079 -17.476 1.00 79.25 124 SER A O 1
ATOM 1039 N N . GLY A 1 125 ? -0.369 -8.144 -16.666 1.00 80.62 125 GLY A N 1
ATOM 1040 C CA . GLY A 1 125 ? 0.782 -8.442 -17.522 1.00 80.62 125 GLY A CA 1
ATOM 1041 C C . GLY A 1 125 ? 2.021 -7.578 -17.246 1.00 80.62 125 GLY A C 1
ATOM 1042 O O . GLY A 1 125 ? 2.848 -7.412 -18.146 1.00 80.62 125 GLY A O 1
ATOM 1043 N N . TYR A 1 126 ? 2.173 -7.048 -16.021 1.00 83.00 126 TYR A N 1
ATOM 1044 C CA . TYR A 1 126 ? 3.286 -6.177 -15.615 1.00 83.00 126 TYR A CA 1
ATOM 1045 C C . TYR A 1 126 ? 4.649 -6.645 -16.145 1.00 83.00 126 TYR A C 1
ATOM 1047 O O . TYR A 1 126 ? 5.347 -5.877 -16.802 1.00 83.00 126 TYR A O 1
ATOM 1055 N N . SER A 1 127 ? 5.002 -7.920 -15.939 1.00 83.38 127 SER A N 1
ATOM 1056 C CA . SER A 1 127 ? 6.297 -8.480 -16.349 1.00 83.38 127 SER A CA 1
ATOM 1057 C C . SER A 1 127 ? 6.582 -8.337 -17.845 1.00 83.38 127 SER A C 1
ATOM 1059 O O . SER A 1 127 ? 7.713 -8.033 -18.212 1.00 83.38 127 SER A O 1
ATOM 1061 N N . ALA A 1 128 ? 5.577 -8.519 -18.706 1.00 84.81 128 ALA A N 1
ATOM 1062 C CA . ALA A 1 128 ? 5.741 -8.367 -20.151 1.00 84.81 128 ALA A CA 1
ATOM 1063 C C . ALA A 1 128 ? 5.889 -6.889 -20.546 1.00 84.81 128 ALA A C 1
ATOM 1065 O O . ALA A 1 128 ? 6.711 -6.560 -21.398 1.00 84.81 128 ALA A O 1
ATOM 1066 N N . LYS A 1 129 ? 5.142 -5.994 -19.884 1.00 83.94 129 LYS A N 1
ATOM 1067 C CA . LYS A 1 129 ? 5.195 -4.543 -20.121 1.00 83.94 129 LYS A CA 1
ATOM 1068 C C . LYS A 1 129 ? 6.536 -3.936 -19.695 1.00 83.94 129 LYS A C 1
ATOM 1070 O O . LYS A 1 129 ? 7.071 -3.097 -20.410 1.00 83.94 129 LYS A O 1
ATOM 1075 N N . VAL A 1 130 ? 7.114 -4.377 -18.571 1.00 87.25 130 VAL A N 1
ATOM 1076 C CA . VAL A 1 130 ? 8.402 -3.848 -18.080 1.00 87.25 130 VAL A CA 1
ATOM 1077 C C . VAL A 1 130 ? 9.631 -4.588 -18.598 1.00 87.25 130 VAL A C 1
ATOM 1079 O O . VAL A 1 130 ? 10.734 -4.074 -18.437 1.00 87.25 130 VAL A O 1
ATOM 1082 N N . ALA A 1 131 ? 9.485 -5.748 -19.246 1.00 86.81 131 ALA A N 1
ATOM 1083 C CA . ALA A 1 131 ? 10.599 -6.501 -19.829 1.00 86.81 131 ALA A CA 1
ATOM 1084 C C . ALA A 1 131 ? 11.599 -5.621 -20.618 1.00 86.81 131 ALA A C 1
ATOM 1086 O O . ALA A 1 131 ? 12.780 -5.606 -20.252 1.00 86.81 131 ALA A O 1
ATOM 1087 N N . PRO A 1 132 ? 11.175 -4.807 -21.608 1.00 86.12 132 PRO A N 1
ATOM 1088 C CA . PRO A 1 132 ? 12.097 -3.954 -22.368 1.00 86.12 132 PRO A CA 1
ATOM 1089 C C . PRO A 1 132 ? 12.760 -2.850 -21.534 1.00 86.12 132 PRO A C 1
ATOM 1091 O O . PRO A 1 132 ? 13.859 -2.414 -21.865 1.00 86.12 132 PRO A O 1
ATOM 1094 N N . LEU A 1 133 ? 12.136 -2.424 -20.434 1.00 86.56 133 LEU A N 1
ATOM 1095 C CA . LEU A 1 133 ? 12.720 -1.470 -19.490 1.00 86.56 133 LEU A CA 1
ATOM 1096 C C . LEU A 1 133 ? 13.752 -2.159 -18.586 1.00 86.56 133 LEU A C 1
ATOM 1098 O O . LEU A 1 133 ? 14.851 -1.653 -18.381 1.00 86.56 133 LEU A O 1
ATOM 1102 N N . THR A 1 134 ? 13.457 -3.363 -18.094 1.00 86.12 134 THR A N 1
ATOM 1103 C CA . THR A 1 134 ? 14.395 -4.132 -17.261 1.00 86.12 134 THR A CA 1
ATOM 1104 C C . THR A 1 134 ? 15.645 -4.582 -18.023 1.00 86.12 134 THR A C 1
ATOM 1106 O O . THR A 1 134 ? 16.712 -4.710 -17.423 1.00 86.12 134 THR A O 1
ATOM 1109 N N . GLU A 1 135 ? 15.564 -4.750 -19.348 1.00 86.00 135 GLU A N 1
ATOM 1110 C CA . GLU A 1 135 ? 16.728 -5.006 -20.206 1.00 86.00 135 GLU A CA 1
ATOM 1111 C C . GLU A 1 135 ? 17.767 -3.874 -20.149 1.00 86.00 135 GLU A C 1
ATOM 1113 O O . GLU A 1 135 ? 18.966 -4.158 -20.177 1.00 86.00 135 GLU A O 1
ATOM 1118 N N . LEU A 1 136 ? 17.332 -2.614 -20.003 1.00 83.94 136 LEU A N 1
ATOM 1119 C CA . LEU A 1 136 ? 18.216 -1.445 -19.878 1.00 83.94 136 LEU A CA 1
ATOM 1120 C C . LEU A 1 136 ? 18.966 -1.398 -18.539 1.00 83.94 136 LEU A C 1
ATOM 1122 O O . LEU A 1 136 ? 19.953 -0.678 -18.404 1.00 83.94 136 LEU A O 1
ATOM 1126 N N . LEU A 1 137 ? 18.528 -2.172 -17.540 1.00 83.81 137 LEU A N 1
ATOM 1127 C CA . LEU A 1 137 ? 19.192 -2.258 -16.236 1.00 83.81 137 LEU A CA 1
ATOM 1128 C C . LEU A 1 137 ? 20.358 -3.258 -16.210 1.00 83.81 137 LEU A C 1
ATOM 1130 O O . LEU A 1 137 ? 21.092 -3.316 -15.215 1.00 83.81 137 LEU A O 1
ATOM 1134 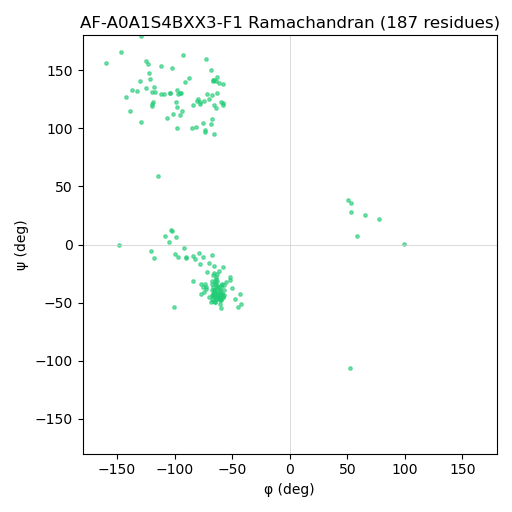N N . LYS A 1 138 ? 20.526 -4.070 -17.263 1.00 84.62 138 LYS A N 1
ATOM 1135 C CA . LYS A 1 138 ? 21.564 -5.106 -17.332 1.00 84.62 138 LYS A CA 1
ATOM 1136 C C . LYS A 1 138 ? 22.947 -4.474 -17.516 1.00 84.62 138 LYS A C 1
ATOM 1138 O O . LYS A 1 138 ? 23.170 -3.701 -18.439 1.00 84.62 138 LYS A O 1
ATOM 1143 N N . LYS A 1 139 ? 23.910 -4.880 -16.676 1.00 73.00 139 LYS A N 1
ATOM 1144 C CA . LYS A 1 139 ? 25.275 -4.308 -16.607 1.00 73.00 139 LYS A CA 1
ATOM 1145 C C . LYS A 1 139 ? 26.083 -4.360 -17.917 1.00 73.00 139 LYS A C 1
ATOM 1147 O O . LYS A 1 139 ? 27.037 -3.607 -18.046 1.00 73.00 139 LYS A O 1
ATOM 1152 N N . ASN A 1 140 ? 25.707 -5.219 -18.866 1.00 74.12 140 ASN A N 1
ATOM 1153 C CA . ASN A 1 140 ? 26.454 -5.449 -20.109 1.00 74.12 140 ASN A CA 1
ATOM 1154 C C . ASN A 1 140 ? 25.835 -4.765 -21.340 1.00 74.12 140 ASN A C 1
ATOM 1156 O O . ASN A 1 140 ? 26.205 -5.105 -22.463 1.00 74.12 140 ASN A O 1
ATOM 1160 N N . LYS A 1 141 ? 24.876 -3.847 -21.164 1.00 75.25 141 LYS A N 1
ATOM 1161 C CA . LYS A 1 141 ? 24.256 -3.119 -22.278 1.00 75.25 141 LYS A CA 1
ATOM 1162 C C . LYS A 1 141 ? 24.505 -1.613 -22.165 1.00 75.25 141 LYS A C 1
ATOM 1164 O O . LYS A 1 141 ? 24.350 -1.064 -21.074 1.00 75.25 141 LYS A O 1
ATOM 1169 N N . PRO A 1 142 ? 24.870 -0.936 -23.271 1.00 79.94 142 PRO A N 1
ATOM 1170 C CA . PRO A 1 142 ? 24.877 0.517 -23.301 1.00 79.94 142 PRO A CA 1
ATOM 1171 C C . PRO A 1 142 ? 23.451 1.035 -23.094 1.00 79.94 142 PRO A C 1
ATOM 1173 O O . PRO A 1 142 ? 22.483 0.430 -23.561 1.00 79.94 142 PRO A O 1
ATOM 1176 N N . TRP A 1 143 ? 23.327 2.158 -22.389 1.00 83.62 143 TRP A N 1
ATOM 1177 C CA . TRP A 1 143 ? 22.049 2.834 -22.219 1.00 83.62 143 TRP A CA 1
ATOM 1178 C C . TRP A 1 143 ? 21.597 3.410 -23.562 1.00 83.62 143 TRP A C 1
ATOM 1180 O O . TRP A 1 143 ? 22.132 4.414 -24.029 1.00 83.62 143 TRP A O 1
ATOM 1190 N N . VAL A 1 144 ? 20.633 2.747 -24.196 1.00 85.62 144 VAL A N 1
ATOM 1191 C CA . VAL A 1 144 ? 20.027 3.199 -25.449 1.00 85.62 144 VAL A CA 1
ATOM 1192 C C . VAL A 1 144 ? 18.521 3.172 -25.271 1.00 85.62 144 VAL A C 1
ATOM 1194 O O . VAL A 1 144 ? 17.902 2.108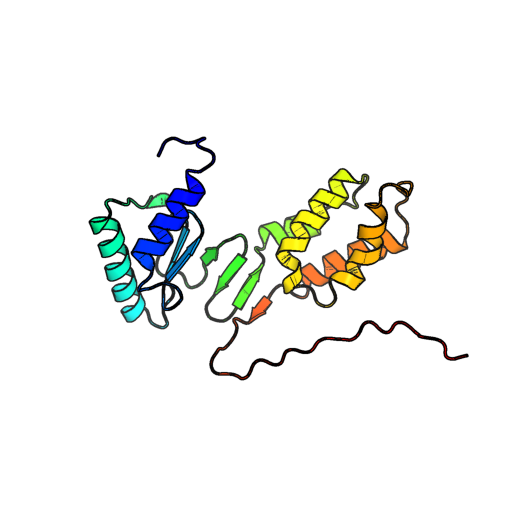 -25.260 1.00 85.62 144 VAL A O 1
ATOM 1197 N N . TRP A 1 145 ? 17.933 4.354 -25.123 1.00 87.06 145 TRP A N 1
ATOM 1198 C CA . TRP A 1 145 ? 16.487 4.496 -25.070 1.00 87.06 145 TRP A CA 1
ATOM 1199 C C . TRP A 1 145 ? 15.914 4.347 -26.480 1.00 87.06 145 TRP A C 1
ATOM 1201 O O . TRP A 1 145 ? 16.068 5.224 -27.326 1.00 87.06 145 TRP A O 1
ATOM 1211 N N . THR A 1 146 ? 15.314 3.192 -26.759 1.00 88.38 146 THR A N 1
ATOM 1212 C CA . THR A 1 146 ? 14.728 2.887 -28.074 1.00 88.38 146 THR A CA 1
ATOM 1213 C C . THR A 1 146 ? 13.248 3.259 -28.121 1.00 88.38 146 THR A C 1
ATOM 1215 O O . THR A 1 146 ? 12.594 3.358 -27.083 1.00 88.38 146 THR A O 1
ATOM 1218 N N . GLU A 1 147 ? 12.672 3.369 -29.321 1.00 88.94 147 GLU A N 1
ATOM 1219 C CA . GLU A 1 147 ? 11.217 3.531 -29.489 1.00 88.94 147 GLU A CA 1
ATOM 1220 C C . GLU A 1 147 ? 10.420 2.412 -28.799 1.00 88.94 147 GLU A C 1
ATOM 1222 O O . GLU A 1 147 ? 9.334 2.644 -28.271 1.00 88.94 147 GLU A O 1
ATOM 1227 N N . HIS A 1 148 ? 10.977 1.197 -28.738 1.00 87.38 148 HIS A N 1
ATOM 1228 C CA . HIS A 1 148 ? 10.365 0.082 -28.021 1.00 87.38 148 HIS A CA 1
ATOM 1229 C C . HIS A 1 148 ? 10.316 0.329 -26.504 1.00 87.38 148 HIS A C 1
ATOM 1231 O O . HIS A 1 148 ? 9.303 0.033 -25.868 1.00 87.38 148 HIS A O 1
ATOM 1237 N N . CYS A 1 149 ? 11.368 0.925 -25.932 1.00 86.56 149 CYS A N 1
ATOM 1238 C CA . CYS A 1 149 ? 11.400 1.342 -24.528 1.00 86.56 149 CYS A CA 1
ATOM 1239 C C . CYS A 1 149 ? 10.401 2.475 -24.260 1.00 86.56 149 CYS A C 1
ATOM 1241 O O . CYS A 1 149 ? 9.663 2.396 -23.280 1.00 86.56 149 CYS A O 1
ATOM 1243 N N . GLN A 1 150 ? 10.307 3.468 -25.156 1.00 89.88 150 GLN A N 1
ATOM 1244 C CA . GLN A 1 150 ? 9.308 4.535 -25.035 1.00 89.88 150 GLN A CA 1
ATOM 1245 C C . GLN A 1 150 ? 7.888 3.967 -25.062 1.00 89.88 150 GLN A C 1
ATOM 1247 O O . GLN A 1 150 ? 7.083 4.264 -24.186 1.00 89.88 150 GLN A O 1
ATOM 1252 N N . LYS A 1 151 ? 7.581 3.089 -26.022 1.00 90.69 151 LYS A N 1
ATOM 1253 C CA . LYS A 1 151 ? 6.256 2.467 -26.131 1.00 90.69 151 LYS A CA 1
ATOM 1254 C C . LYS A 1 151 ? 5.902 1.648 -24.889 1.00 90.69 151 LYS A C 1
ATOM 1256 O O . LYS A 1 151 ? 4.756 1.671 -24.446 1.00 90.69 151 LYS A O 1
ATOM 1261 N N . ALA A 1 152 ? 6.872 0.934 -24.322 1.00 89.31 152 ALA A N 1
ATOM 1262 C CA . ALA A 1 152 ? 6.684 0.193 -23.081 1.00 89.31 152 ALA A CA 1
ATOM 1263 C C . ALA A 1 152 ? 6.426 1.113 -21.880 1.00 89.31 152 ALA A C 1
ATOM 1265 O O . ALA A 1 152 ? 5.557 0.815 -21.065 1.00 89.31 152 ALA A O 1
ATOM 1266 N N . PHE A 1 153 ? 7.135 2.240 -21.796 1.00 89.38 153 PHE A N 1
ATOM 1267 C CA . PHE A 1 153 ? 6.937 3.255 -20.764 1.00 89.38 153 PHE A CA 1
ATOM 1268 C C . PHE A 1 153 ? 5.548 3.903 -20.846 1.00 89.38 153 PHE A C 1
ATOM 1270 O O . PHE A 1 153 ? 4.841 3.946 -19.842 1.00 89.38 153 PHE A O 1
ATOM 1277 N N . GLU A 1 154 ? 5.102 4.306 -22.038 1.00 88.88 154 GLU A N 1
ATOM 1278 C CA . GLU A 1 154 ? 3.748 4.845 -22.233 1.00 88.88 154 GLU A CA 1
ATOM 1279 C C . GLU A 1 154 ? 2.668 3.798 -21.929 1.00 88.88 154 GLU A C 1
ATOM 1281 O O . GLU A 1 154 ? 1.680 4.088 -21.260 1.00 88.88 154 GLU A O 1
ATOM 1286 N N . CYS A 1 155 ? 2.870 2.545 -22.353 1.00 87.44 155 CYS A N 1
ATOM 1287 C CA . CYS A 1 155 ? 1.942 1.455 -22.048 1.00 87.44 155 CYS A CA 1
ATOM 1288 C C . CYS A 1 155 ? 1.864 1.158 -20.542 1.00 87.44 155 CYS A C 1
ATOM 1290 O O . CYS A 1 155 ? 0.803 0.783 -20.040 1.00 87.44 155 CYS A O 1
ATOM 1292 N N . LEU A 1 156 ? 2.976 1.322 -19.820 1.00 86.69 156 LEU A N 1
ATOM 1293 C CA . LEU A 1 156 ? 3.021 1.190 -18.368 1.00 86.69 156 LEU A CA 1
ATOM 1294 C C . LEU A 1 156 ? 2.236 2.314 -17.686 1.00 86.69 156 LEU A C 1
ATOM 1296 O O . LEU A 1 156 ? 1.425 2.028 -16.810 1.00 86.69 156 LEU A O 1
ATOM 1300 N N . LYS A 1 157 ? 2.434 3.567 -18.111 1.00 86.25 157 LYS A N 1
ATOM 1301 C CA . LYS A 1 157 ? 1.664 4.713 -17.611 1.00 86.25 157 LYS A CA 1
ATOM 1302 C C . LYS A 1 157 ? 0.170 4.549 -17.865 1.00 86.25 157 LYS A C 1
ATOM 1304 O O . LYS A 1 157 ? -0.617 4.713 -16.941 1.00 86.25 157 LYS A O 1
ATOM 1309 N N . ALA A 1 158 ? -0.205 4.172 -19.087 1.00 85.06 158 ALA A N 1
ATOM 1310 C CA . ALA A 1 158 ? -1.596 3.934 -19.453 1.00 85.06 158 ALA A CA 1
ATOM 1311 C C . ALA A 1 158 ? -2.235 2.857 -18.565 1.00 85.06 158 ALA A C 1
ATOM 1313 O O . ALA A 1 158 ? -3.308 3.080 -18.022 1.00 85.06 158 ALA A O 1
ATOM 1314 N N . ALA A 1 159 ? -1.541 1.738 -18.322 1.00 83.06 159 ALA A N 1
ATOM 1315 C CA . ALA A 1 159 ? -2.063 0.672 -17.467 1.00 83.06 159 ALA A CA 1
ATOM 1316 C C . ALA A 1 159 ? -2.275 1.117 -16.007 1.00 83.06 159 ALA A C 1
ATOM 1318 O O . ALA A 1 159 ? -3.241 0.707 -15.375 1.00 83.06 159 ALA A O 1
ATOM 1319 N N . ILE A 1 160 ? -1.405 1.981 -15.473 1.00 80.56 160 ILE A N 1
ATOM 1320 C CA . ILE A 1 160 ? -1.556 2.531 -14.113 1.00 80.56 160 ILE A CA 1
ATOM 1321 C C . ILE A 1 160 ? -2.770 3.468 -14.020 1.00 80.56 160 ILE A C 1
ATOM 1323 O O . ILE A 1 160 ? -3.422 3.516 -12.980 1.00 80.56 160 ILE A O 1
ATOM 1327 N N . ILE A 1 161 ? -3.076 4.195 -15.098 1.00 78.81 161 ILE A N 1
ATOM 1328 C CA . ILE A 1 161 ? -4.243 5.084 -15.185 1.00 78.81 161 ILE A CA 1
ATOM 1329 C C . ILE A 1 161 ? -5.539 4.277 -15.357 1.00 78.81 161 ILE A C 1
ATOM 1331 O O . ILE A 1 161 ? -6.553 4.615 -14.751 1.00 78.81 161 ILE A O 1
ATOM 1335 N N . GLU A 1 162 ? -5.515 3.224 -16.177 1.00 73.44 162 GLU A N 1
ATOM 1336 C CA . GLU A 1 162 ? -6.693 2.413 -16.512 1.00 73.44 162 GLU A CA 1
ATOM 1337 C C . GLU A 1 162 ? -7.106 1.435 -15.401 1.00 73.44 162 GLU A C 1
ATOM 1339 O O . GLU A 1 162 ? -8.301 1.218 -15.208 1.00 73.44 162 GLU A O 1
ATOM 1344 N N . GLU A 1 163 ? -6.157 0.870 -14.643 1.00 65.94 163 GLU A N 1
ATOM 1345 C CA . GLU A 1 163 ? -6.425 -0.166 -13.630 1.00 65.94 163 GLU A CA 1
ATOM 1346 C C . GLU A 1 163 ? -6.138 0.299 -12.178 1.00 65.94 163 GLU A C 1
ATOM 1348 O O . GLU A 1 163 ? -5.339 -0.319 -11.470 1.00 65.94 163 GLU A O 1
ATOM 1353 N N . PRO A 1 164 ? -6.772 1.370 -11.652 1.00 63.19 164 PRO A N 1
ATOM 1354 C CA . PRO A 1 164 ? -6.464 1.847 -10.305 1.00 63.19 164 PRO A CA 1
ATOM 1355 C C . PRO A 1 164 ? -7.115 1.026 -9.183 1.00 63.19 164 PRO A C 1
ATOM 1357 O O . PRO A 1 164 ? -6.814 1.288 -8.019 1.00 63.19 164 PRO A O 1
ATOM 1360 N N . VAL A 1 165 ? -8.006 0.071 -9.489 1.00 59.62 165 VAL A N 1
ATOM 1361 C CA . VAL A 1 165 ? -8.879 -0.584 -8.500 1.00 59.62 165 VAL A CA 1
ATOM 1362 C C . VAL A 1 165 ? -8.634 -2.092 -8.441 1.00 59.62 165 VAL A C 1
ATOM 1364 O O . VAL A 1 165 ? -8.845 -2.802 -9.421 1.00 59.62 165 VAL A O 1
ATOM 1367 N N . LEU A 1 166 ? -8.250 -2.593 -7.266 1.00 64.38 166 LEU A N 1
ATOM 1368 C CA . LEU A 1 166 ? -8.326 -4.014 -6.929 1.00 64.38 166 LEU A CA 1
ATOM 1369 C C . LEU A 1 166 ? -9.508 -4.241 -5.990 1.00 64.38 166 LEU A C 1
ATOM 1371 O O . LEU A 1 166 ? -9.628 -3.568 -4.965 1.00 64.38 166 LEU A O 1
ATOM 1375 N N . ALA A 1 167 ? -10.350 -5.218 -6.317 1.00 59.25 167 ALA A N 1
ATOM 1376 C CA . ALA A 1 167 ? -11.355 -5.708 -5.384 1.00 59.25 167 ALA A CA 1
ATOM 1377 C C . ALA A 1 167 ? -10.671 -6.413 -4.203 1.00 59.25 167 ALA A C 1
ATOM 1379 O O . ALA A 1 167 ? -9.679 -7.131 -4.387 1.00 59.25 167 ALA A O 1
ATOM 1380 N N . LEU A 1 168 ? -11.198 -6.216 -2.994 1.00 58.62 168 LEU A N 1
ATOM 1381 C CA . LEU A 1 168 ? -10.756 -6.986 -1.835 1.00 58.62 168 LEU A CA 1
ATOM 1382 C C . LEU A 1 168 ? -11.085 -8.479 -2.035 1.00 58.62 168 LEU A C 1
ATOM 1384 O O . LEU A 1 168 ? -12.134 -8.811 -2.593 1.00 58.62 168 LEU A O 1
ATOM 1388 N N . PRO A 1 169 ? -10.192 -9.398 -1.622 1.00 56.56 169 PRO A N 1
ATOM 1389 C CA . PRO A 1 169 ? -10.449 -10.825 -1.740 1.00 56.56 169 PRO A CA 1
ATOM 1390 C C . PRO A 1 169 ? -11.651 -11.215 -0.874 1.00 56.56 169 PRO A C 1
ATOM 1392 O O . PRO A 1 169 ? -11.616 -11.102 0.348 1.00 56.56 169 PRO A O 1
ATOM 1395 N N . ASP A 1 170 ? -12.706 -11.699 -1.523 1.00 60.75 170 ASP A N 1
ATOM 1396 C CA . ASP A 1 170 ? -13.890 -12.232 -0.857 1.00 60.75 170 ASP A CA 1
ATOM 1397 C C . ASP A 1 170 ? -13.622 -13.679 -0.427 1.00 60.75 170 ASP A C 1
ATOM 1399 O O . ASP A 1 170 ? -13.677 -14.607 -1.236 1.00 60.75 170 ASP A O 1
ATOM 1403 N N . PHE A 1 171 ? -13.317 -13.871 0.857 1.00 61.44 171 PHE A N 1
ATOM 1404 C CA . PHE A 1 171 ? -13.020 -15.189 1.424 1.00 61.44 171 PHE A CA 1
ATOM 1405 C C . PHE A 1 171 ? -14.228 -16.140 1.465 1.00 61.44 171 PHE A C 1
ATOM 1407 O O . PHE A 1 171 ? -14.045 -17.325 1.745 1.00 61.44 171 PHE A O 1
ATOM 1414 N N . ALA A 1 172 ? -15.446 -15.668 1.169 1.00 66.12 172 ALA A N 1
ATOM 1415 C CA . ALA A 1 172 ? -16.618 -16.526 1.002 1.00 66.12 172 ALA A CA 1
ATOM 1416 C C . ALA A 1 172 ? -16.699 -17.155 -0.403 1.00 66.12 172 ALA A C 1
ATOM 1418 O O . ALA A 1 172 ? -17.488 -18.079 -0.617 1.00 66.12 172 ALA A O 1
ATOM 1419 N N . LYS A 1 173 ? -15.892 -16.683 -1.363 1.00 65.94 173 LYS A N 1
ATOM 1420 C CA . LYS A 1 173 ? -15.829 -17.205 -2.733 1.00 65.94 173 LYS A CA 1
ATOM 1421 C C . LYS A 1 173 ? -14.604 -18.094 -2.937 1.00 65.94 173 LYS A C 1
ATOM 1423 O O . LYS A 1 173 ? -13.563 -17.930 -2.305 1.00 65.94 173 LYS A O 1
ATOM 1428 N N . THR A 1 174 ? -14.715 -19.053 -3.854 1.00 59.41 174 THR A N 1
ATOM 1429 C CA . THR A 1 174 ? -13.572 -19.873 -4.269 1.00 59.41 174 THR A CA 1
ATOM 1430 C C . THR A 1 174 ? -12.594 -19.021 -5.072 1.00 59.41 174 THR A C 1
ATOM 1432 O O . THR A 1 174 ? -12.971 -18.398 -6.062 1.00 59.41 174 THR A O 1
ATOM 1435 N N . PHE A 1 175 ? -11.331 -19.001 -4.651 1.00 57.03 175 PHE A N 1
ATOM 1436 C CA . PHE A 1 175 ? -10.266 -18.321 -5.379 1.00 57.03 175 PHE A CA 1
ATOM 1437 C C . PHE A 1 175 ? -9.782 -19.187 -6.545 1.00 57.03 175 PHE A C 1
ATOM 1439 O O . PHE A 1 175 ? -9.349 -20.322 -6.339 1.00 57.03 175 PHE A O 1
ATOM 1446 N N . GLU A 1 176 ? -9.798 -18.641 -7.760 1.00 58.88 176 GLU A N 1
ATOM 1447 C CA . GLU A 1 176 ? -9.192 -19.275 -8.931 1.00 58.88 176 GLU A CA 1
ATOM 1448 C C . GLU A 1 176 ? -7.801 -18.690 -9.188 1.00 58.88 176 GLU A C 1
ATOM 1450 O O . GLU A 1 176 ? -7.636 -17.497 -9.447 1.00 58.88 176 GLU A O 1
ATOM 1455 N N . VAL A 1 177 ? -6.776 -19.541 -9.125 1.00 61.09 177 VAL A N 1
ATOM 1456 C CA . VAL A 1 177 ? -5.399 -19.159 -9.455 1.00 61.09 177 VAL A CA 1
ATOM 1457 C C . VAL A 1 177 ? -5.117 -19.587 -10.888 1.00 61.09 177 VAL A C 1
ATOM 1459 O O . VAL A 1 177 ? -4.818 -20.750 -11.152 1.00 61.09 177 VAL A O 1
ATOM 1462 N N . THR A 1 178 ? -5.195 -18.643 -11.824 1.00 43.72 178 THR A N 1
ATOM 1463 C CA . THR A 1 178 ? -4.820 -18.900 -13.220 1.00 43.72 178 THR A CA 1
ATOM 1464 C C . THR A 1 178 ? -3.377 -18.473 -13.452 1.00 43.72 178 THR A C 1
ATOM 1466 O O . THR A 1 178 ? -3.054 -17.286 -13.446 1.00 43.72 178 THR A O 1
ATOM 1469 N N . GLN A 1 179 ? -2.492 -19.442 -13.680 1.00 45.38 179 GLN A N 1
ATOM 1470 C CA . GLN A 1 179 ? -1.127 -19.181 -14.126 1.00 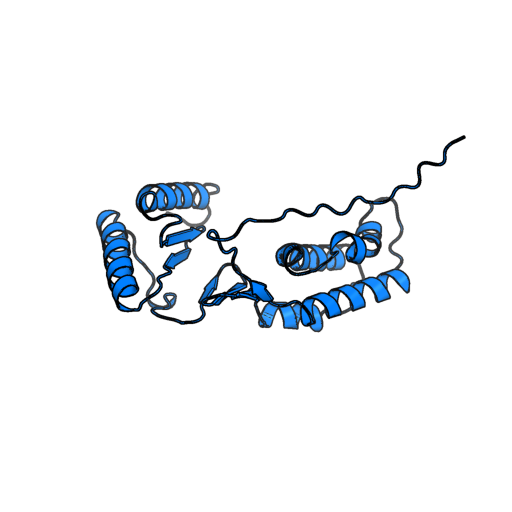45.38 179 GLN A CA 1
ATOM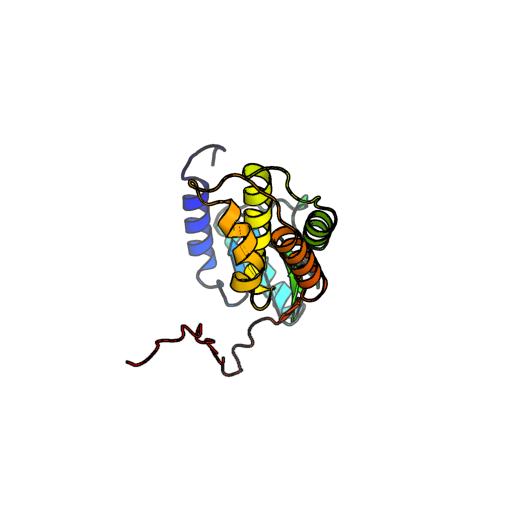 1471 C C . GLN A 1 179 ? -1.086 -19.264 -15.655 1.00 45.38 179 GLN A C 1
ATOM 1473 O O . GLN A 1 179 ? -1.288 -20.338 -16.218 1.00 45.38 179 GLN A O 1
ATOM 1478 N N . MET A 1 180 ? -0.811 -18.152 -16.342 1.00 39.03 180 MET A N 1
ATOM 1479 C CA . MET A 1 180 ? -0.568 -18.208 -17.787 1.00 39.03 180 MET A CA 1
ATOM 1480 C C . MET A 1 180 ? 0.826 -18.806 -18.051 1.00 39.03 180 MET A C 1
ATOM 1482 O O . MET A 1 180 ? 1.817 -18.269 -17.543 1.00 39.03 180 MET A O 1
ATOM 1486 N N . PRO A 1 181 ? 0.947 -19.898 -18.826 1.00 41.69 181 PRO A N 1
ATOM 1487 C CA . PRO A 1 181 ? 2.246 -20.416 -19.227 1.00 41.69 181 PRO A CA 1
ATOM 1488 C C . PRO A 1 181 ? 2.929 -19.425 -20.178 1.00 41.69 181 PRO A C 1
ATOM 1490 O O . PRO A 1 181 ? 2.352 -19.008 -21.181 1.00 41.69 181 PRO A O 1
ATOM 1493 N N . GLN A 1 182 ? 4.180 -19.060 -19.882 1.00 44.81 182 GLN A N 1
ATOM 1494 C CA . GLN A 1 182 ? 5.038 -18.405 -20.866 1.00 44.81 182 GLN A CA 1
ATOM 1495 C C . GLN A 1 182 ? 5.336 -19.428 -21.967 1.00 44.81 182 GLN A C 1
ATOM 1497 O O . GLN A 1 182 ? 6.064 -20.394 -21.743 1.00 44.81 182 GLN A O 1
ATOM 1502 N N . THR A 1 183 ? 4.744 -19.252 -23.145 1.00 41.06 183 THR A N 1
ATOM 1503 C CA . THR A 1 183 ? 5.026 -20.081 -24.319 1.00 41.06 183 THR A CA 1
ATOM 1504 C C . THR A 1 183 ? 6.467 -19.851 -24.775 1.00 41.06 183 THR A C 1
ATOM 1506 O O . THR A 1 183 ? 6.747 -18.916 -25.522 1.00 41.06 183 THR A O 1
ATOM 1509 N N . LEU A 1 184 ? 7.389 -20.706 -24.333 1.00 42.31 184 LEU A N 1
ATOM 1510 C CA . LEU A 1 184 ? 8.629 -20.969 -25.059 1.00 42.31 184 LEU A CA 1
ATOM 1511 C C . LEU A 1 184 ? 8.306 -21.967 -26.183 1.00 42.31 184 LEU A C 1
ATOM 1513 O O . LEU A 1 184 ? 7.795 -23.049 -25.885 1.00 42.31 184 LEU A O 1
ATOM 1517 N N . PRO A 1 185 ? 8.592 -21.656 -27.460 1.00 40.25 185 PRO A N 1
ATOM 1518 C CA . PRO A 1 185 ? 8.492 -22.642 -28.521 1.00 40.25 185 PRO A CA 1
ATOM 1519 C C . PRO A 1 185 ? 9.679 -23.601 -28.383 1.00 40.25 185 PRO A C 1
ATOM 1521 O O . PRO A 1 185 ? 10.786 -23.312 -28.832 1.00 40.25 185 PRO A O 1
ATOM 1524 N N . LEU A 1 186 ? 9.467 -24.744 -27.734 1.00 37.41 186 LEU A N 1
ATOM 1525 C CA . LEU A 1 186 ? 10.364 -25.883 -27.895 1.00 37.41 186 LEU A CA 1
ATOM 1526 C C . LEU A 1 186 ? 10.089 -26.473 -29.278 1.00 37.41 186 LEU A C 1
ATOM 1528 O O . LEU A 1 186 ? 9.107 -27.183 -29.489 1.00 37.41 186 LEU A O 1
ATOM 1532 N N . GLY A 1 187 ? 10.946 -26.102 -30.230 1.00 36.16 187 GLY A N 1
ATOM 1533 C CA . GLY A 1 187 ? 11.064 -26.788 -31.505 1.00 36.16 187 GLY A CA 1
ATOM 1534 C C . GLY A 1 187 ? 11.408 -28.252 -31.255 1.00 36.16 187 GLY A C 1
ATOM 1535 O O . GLY A 1 187 ? 12.420 -28.562 -30.631 1.00 36.16 187 GLY A O 1
ATOM 1536 N N . LEU A 1 188 ? 10.529 -29.133 -31.722 1.00 36.16 188 LEU A N 1
ATOM 1537 C CA . LEU A 1 188 ? 10.816 -30.545 -31.904 1.00 36.16 188 LEU A CA 1
ATOM 1538 C C . LEU A 1 188 ? 11.636 -30.700 -33.187 1.00 36.16 188 LEU A C 1
ATOM 1540 O O . LEU A 1 188 ? 11.182 -30.309 -34.264 1.00 36.16 188 LEU A O 1
ATOM 1544 N N . SER A 1 189 ? 12.814 -31.297 -33.053 1.00 43.66 189 SER A N 1
ATOM 1545 C CA . SER A 1 189 ? 13.527 -32.022 -34.106 1.00 43.66 189 SER A CA 1
ATOM 1546 C C . SER A 1 189 ? 14.248 -33.190 -33.462 1.00 43.66 189 SER A C 1
ATOM 1548 O O . SER A 1 189 ? 14.961 -32.913 -32.470 1.00 43.66 189 SER A O 1
#

Radius of gyration: 21.67 Å; Cα contacts (8 Å, |Δi|>4): 142; chains: 1; bounding box: 48×47×63 Å

Solvent-accessible surface area (backbone atoms only — not comparable to full-atom values): 11820 Å² total; per-residue (Å²): 133,75,90,88,51,94,56,49,61,61,53,45,32,51,49,52,51,61,76,40,50,94,39,51,88,75,40,32,49,79,55,73,91,48,77,48,76,59,63,95,45,72,70,56,37,53,53,52,50,50,55,52,53,47,54,29,56,79,68,74,51,84,80,63,68,94,79,61,85,74,97,64,76,60,46,83,52,98,73,25,34,40,39,94,62,36,41,27,60,32,63,71,59,53,48,54,56,64,70,50,69,84,62,91,46,64,67,52,45,49,54,50,50,56,58,50,56,76,48,42,88,47,30,86,64,42,70,73,47,42,44,65,55,56,56,56,67,40,92,91,50,80,87,70,92,42,72,67,37,51,52,30,52,52,52,48,45,49,38,57,70,73,36,44,68,42,70,59,86,59,84,93,52,87,84,82,87,83,79,81,79,82,85,70,87,79,80,86,128

pLDDT: mean 79.6, std 13.37, range [36.16, 94.0]

Sequence (189 aa):
MPFGLTNALATFCTLMNKIFHPYLDQFVIVYLDDIVIYSNTLEEHMEHLRKVFQVLRENELYIKREKCEFAQSKVHFLGHVISYDEVRMDEAKVHAIQEWEAPINVTELRSLLGLVNNYRRFISGYSAKVAPLTELLKKNKPWVWTEHCQKAFECLKAAIIEEPVLALPDFAKTFEVTQMPQTLPLGLS

Organism: Nicotiana tabacum (NCBI:txid4097)

InterPro domains:
  IPR000477 Reverse transcriptase domain [PF00078] (1-82)
  IPR000477 Reverse transcriptase domain [PS50878] (1-82)
  IPR043128 Reverse transcriptase/Diguanylate cyclase domain [G3DSA:3.30.70.270] (1-89)
  IPR043128 Reverse transcriptase/Diguanylate cyclase domain [G3DSA:3.30.70.270] (91-178)
  IPR043502 DNA/RNA polymerase superfamily [SSF56672] (1-178)
  IPR051320 Viral Replication and Maturation Polyprotein [PTHR33064] (1-178)

Mean predicted aligned error: 10.97 Å

Secondary structure (DSSP, 8-state):
--TT-TTHHHHHHHHHHHHHTTTBTTTEEEETTEEEE--SSHHHHHHHHHHHHHHHHHTT----GGG---S-SEEEETTEEEESSEEEE-HHHHHHHHSPPPP-SHHHHHHHHHHHHHTGGGSTTHHHHHHHHHHTTSTTS-----HHHHHHHHHHHHHHHH--EEEPP-TTSPPP-------------

Foldseek 3Di:
DDPPPPCPQVVQQVVVCVLCVVPDPPAWDDDRPDIGGHDDDPVVLVVSVVVVVVSCVVVVHDDDPVPDDGPDQWDQDPQWIDHDFKIFGNVVLLVCLLPDDDDPDLVSLCVSCVSCVVVCVQAPPSCVLCVVSVVCNDPPDDNDCDPSNVVSSVVSSVRCVVRGIDTDDDPVDDDDDDDDDPDDPPDDD